Protein AF-A0A936AUJ9-F1 (afdb_monomer_lite)

Sequence (332 aa):
MGKKSAAKKQQNRKSGSAGQPEDTGRRKFIFIGAGTVAAAGLGLAGAYNAGWIGSGSGGEIAAVKQGNNLAPLSLQPDYQNALRAADEMLEHYARDLNNPSALIHAVRGSGKNFKLANGSSAVDYLCSEFAAEKEVNGKKYVYFKRSAEVHENSFLKTFIEAGVRMDQPVIAGGNKYTLTDAAESGKALFRCDPKDIFKFDENQYRYDTTYQPQKMNAAGQPTTDLRGELAHEHLPWGLIAFSILLPPAGSTWTNAYGETIGLPAVIDRSLAEYEGTCALGQQEMARGEIAPKVFRDEIKKYSCFGLHSVYSYLSCLNMVTGTTTSKNVSNR

Radius of gyration: 23.4 Å; chains: 1; bounding box: 73×63×70 Å

pLDDT: mean 77.72, std 21.69, range [29.8, 98.69]

Secondary structure (DSSP, 8-state):
-----------------PPPP---S-------SHHHHIIIIIHHHHHHHTTSS--------------SPPPP----SSHHHHHHHHHHIIIIIIHHS--HHHHHHHHHHH-TT-B-TTS-BHHHHHHHHSEEEEEETTEEEEEE-TTT-SSTTHHHHHHHHTT--TT-EEEETTEEEEHHHHHHHHHHH----TT-TT--BHHHH-S-SS-----B-TTS-B----B--IIIIIHHHHHHHHHHHS-GGG-EEE-TTS-EEEHHHHHHHHHHHHHHHHHTTHHHHHTTPPPPHHHHHHHTTSGGGGHHHHHHHHHHHHHHHT----------

Structure (mmCIF, N/CA/C/O backbone):
data_AF-A0A936AUJ9-F1
#
_entry.id   AF-A0A936AUJ9-F1
#
loop_
_atom_site.group_PDB
_atom_site.id
_atom_site.type_symbol
_atom_site.label_atom_id
_atom_site.label_alt_id
_atom_site.label_comp_id
_atom_site.label_asym_id
_atom_site.label_entity_id
_atom_site.label_seq_id
_atom_site.pdbx_PDB_ins_code
_atom_site.Cartn_x
_atom_site.Cartn_y
_atom_site.Cartn_z
_atom_site.occupancy
_atom_site.B_iso_or_equiv
_atom_site.auth_seq_id
_atom_site.auth_comp_id
_atom_site.auth_asym_id
_atom_site.auth_atom_id
_atom_site.pdbx_PDB_model_num
ATOM 1 N N . MET A 1 1 ? -48.230 -32.204 -49.460 1.00 44.12 1 MET A N 1
ATOM 2 C CA . MET A 1 1 ? -46.786 -32.338 -49.766 1.00 44.12 1 MET A CA 1
ATOM 3 C C . MET A 1 1 ? -46.077 -31.068 -49.315 1.00 44.12 1 MET A C 1
ATOM 5 O O . MET A 1 1 ? -46.563 -29.999 -49.646 1.00 44.12 1 MET A O 1
ATOM 9 N N . GLY A 1 2 ? -44.990 -31.180 -48.539 1.00 40.28 2 GLY A N 1
ATOM 10 C CA . GLY A 1 2 ? -44.142 -30.041 -48.146 1.00 40.28 2 GLY A CA 1
ATOM 11 C C . GLY A 1 2 ? -43.943 -29.860 -46.635 1.00 40.28 2 GLY A C 1
ATOM 12 O O . GLY A 1 2 ? -44.440 -28.898 -46.061 1.00 40.28 2 GLY A O 1
ATOM 13 N N . LYS A 1 3 ? -43.198 -30.765 -45.981 1.00 38.59 3 LYS A N 1
ATOM 14 C CA . LYS A 1 3 ? -42.664 -30.547 -44.622 1.00 38.59 3 LYS A CA 1
ATOM 15 C C . LYS A 1 3 ? -41.416 -29.658 -44.718 1.00 38.59 3 LYS A C 1
ATOM 17 O O . LYS A 1 3 ? -40.439 -30.067 -45.339 1.00 38.59 3 LYS A O 1
ATOM 22 N N . LYS A 1 4 ? -41.420 -28.479 -44.088 1.00 44.19 4 LYS A N 1
ATOM 23 C CA . LYS A 1 4 ? -40.202 -27.693 -43.818 1.00 44.19 4 LYS A CA 1
ATOM 24 C C . LYS A 1 4 ? -39.688 -28.051 -42.423 1.00 44.19 4 LYS A C 1
ATOM 26 O O . LYS A 1 4 ? -40.360 -27.792 -41.432 1.00 44.19 4 LYS A O 1
ATOM 31 N N . SER A 1 5 ? -38.511 -28.670 -42.375 1.00 43.38 5 SER A N 1
ATOM 32 C CA . SER A 1 5 ? -37.755 -28.947 -41.152 1.00 43.38 5 SER A CA 1
ATOM 33 C C . SER A 1 5 ? -36.688 -27.866 -40.981 1.00 43.38 5 SER A C 1
ATOM 35 O O . SER A 1 5 ? -35.897 -27.637 -41.896 1.00 43.38 5 SER A O 1
ATOM 37 N N . ALA A 1 6 ? -36.689 -27.181 -39.838 1.00 44.91 6 ALA A N 1
ATOM 38 C CA . ALA A 1 6 ? -35.681 -26.194 -39.469 1.00 44.91 6 ALA A CA 1
ATOM 39 C C . ALA A 1 6 ? -34.608 -26.865 -38.598 1.00 44.91 6 ALA A C 1
ATOM 41 O O . ALA A 1 6 ? -34.883 -27.315 -37.486 1.00 44.91 6 ALA A O 1
ATOM 42 N N . ALA A 1 7 ? -33.381 -26.935 -39.114 1.00 39.72 7 ALA A N 1
ATOM 43 C CA . ALA A 1 7 ? -32.221 -27.451 -38.401 1.00 39.72 7 ALA A CA 1
ATOM 44 C C . ALA A 1 7 ? -31.693 -26.404 -37.406 1.00 39.72 7 ALA A C 1
ATOM 46 O O . ALA A 1 7 ? -31.241 -25.327 -37.795 1.00 39.72 7 ALA A O 1
ATOM 47 N N . LYS A 1 8 ? -31.726 -26.734 -36.111 1.00 42.41 8 LYS A N 1
ATOM 48 C CA . LYS A 1 8 ? -31.138 -25.939 -35.026 1.00 42.41 8 LYS A CA 1
ATOM 49 C C . LYS A 1 8 ? -29.716 -26.454 -34.774 1.00 42.41 8 LYS A C 1
ATOM 51 O O . LYS A 1 8 ? -29.530 -27.565 -34.288 1.00 42.41 8 LYS A O 1
ATOM 56 N N . LYS A 1 9 ? -28.707 -25.669 -35.155 1.00 37.06 9 LYS A N 1
ATOM 57 C CA . LYS A 1 9 ? -27.282 -26.001 -34.996 1.00 37.06 9 LYS A CA 1
ATOM 58 C C . LYS A 1 9 ? -26.851 -25.663 -33.564 1.00 37.06 9 LYS A C 1
ATOM 60 O O . LYS A 1 9 ? -26.678 -24.499 -33.223 1.00 37.06 9 LYS A O 1
ATOM 65 N N . GLN A 1 10 ? -26.731 -26.681 -32.718 1.00 38.25 10 GLN A N 1
ATOM 66 C CA . GLN A 1 10 ? -26.293 -26.561 -31.328 1.00 38.25 10 GLN A CA 1
ATOM 67 C C . GLN A 1 10 ? -24.753 -26.541 -31.301 1.00 38.25 10 GLN A C 1
ATOM 69 O O . GLN A 1 10 ? -24.102 -27.547 -31.579 1.00 38.25 10 GLN A O 1
ATOM 74 N N . GLN A 1 11 ? -24.158 -25.372 -31.046 1.00 40.09 11 GLN A N 1
ATOM 75 C CA . GLN A 1 11 ? -22.711 -25.226 -30.874 1.00 40.09 11 GLN A CA 1
ATOM 76 C C . GLN A 1 11 ? -22.299 -25.729 -29.489 1.00 40.09 11 GLN A C 1
ATOM 78 O O . GLN A 1 11 ? -22.595 -25.124 -28.462 1.00 40.09 11 GLN A O 1
ATOM 83 N N . ASN A 1 12 ? -21.600 -26.858 -29.495 1.00 34.00 12 ASN A N 1
ATOM 84 C CA . ASN A 1 12 ? -21.040 -27.522 -28.332 1.00 34.00 12 ASN A CA 1
ATOM 85 C C . ASN A 1 12 ? -19.702 -26.842 -27.972 1.00 34.00 12 ASN A C 1
ATOM 87 O O . ASN A 1 12 ? -18.666 -27.161 -28.556 1.00 34.00 12 ASN A O 1
ATOM 91 N N . ARG A 1 13 ? -19.705 -25.858 -27.062 1.00 35.69 13 ARG A N 1
ATOM 92 C CA . ARG A 1 13 ? -18.467 -25.310 -26.479 1.00 35.69 13 ARG A CA 1
ATOM 93 C C . ARG A 1 13 ? -18.037 -26.206 -25.316 1.00 35.69 13 ARG A C 1
ATOM 95 O O . ARG A 1 13 ? -18.534 -26.070 -24.205 1.00 35.69 13 ARG A O 1
ATOM 102 N N . LYS A 1 14 ? -17.106 -27.124 -25.588 1.00 33.03 14 LYS A N 1
ATOM 103 C CA . LYS A 1 14 ? -16.343 -27.839 -24.556 1.00 33.03 14 LYS A CA 1
ATOM 104 C C . LYS A 1 14 ? -15.430 -26.841 -23.837 1.00 33.03 14 LYS A C 1
ATOM 106 O O . LYS A 1 14 ? -14.430 -26.410 -24.401 1.00 33.03 14 LYS A O 1
ATOM 111 N N . SER A 1 15 ? -15.767 -26.485 -22.601 1.00 36.00 15 SER A N 1
ATOM 112 C CA . SER A 1 15 ? -14.840 -25.869 -21.651 1.00 36.00 15 SER A CA 1
ATOM 113 C C . SER A 1 15 ? -13.928 -26.962 -21.091 1.00 36.00 15 SER A C 1
ATOM 115 O O . SER A 1 15 ? -14.322 -27.717 -20.202 1.00 36.00 15 SER A O 1
ATOM 117 N N . GLY A 1 16 ? -12.727 -27.092 -21.650 1.00 31.23 16 GLY A N 1
ATOM 118 C CA . GLY A 1 16 ? -11.674 -27.909 -21.059 1.00 31.23 16 GLY A CA 1
ATOM 119 C C . GLY A 1 16 ? -11.131 -27.215 -19.814 1.00 31.23 16 GLY A C 1
ATOM 120 O O . GLY A 1 16 ? -10.335 -26.291 -19.928 1.00 31.23 16 GLY A O 1
ATOM 121 N N . SER A 1 17 ? -11.574 -27.648 -18.635 1.00 37.22 17 SER A N 1
ATOM 122 C CA . SER A 1 17 ? -10.835 -27.426 -17.394 1.00 37.22 17 SER A CA 1
ATOM 123 C C . SER A 1 17 ? -9.619 -28.350 -17.439 1.00 37.22 17 SER A C 1
ATOM 125 O O . SER A 1 17 ? -9.739 -29.560 -17.259 1.00 37.22 17 SER A O 1
ATOM 127 N N . ALA A 1 18 ? -8.462 -27.793 -17.791 1.00 35.88 18 ALA A N 1
ATOM 128 C CA . ALA A 1 18 ? -7.192 -28.464 -17.573 1.00 35.88 18 ALA A CA 1
ATOM 129 C C . ALA A 1 18 ? -6.913 -28.429 -16.066 1.00 35.88 18 ALA A C 1
ATOM 131 O O . ALA A 1 18 ? -6.879 -27.353 -15.468 1.00 35.88 18 ALA A O 1
ATOM 132 N N . GLY A 1 19 ? -6.774 -29.607 -15.455 1.00 35.66 19 GLY A N 1
ATOM 133 C CA . GLY A 1 19 ? -6.356 -29.732 -14.064 1.00 35.66 19 GLY A CA 1
ATOM 134 C C . GLY A 1 19 ? -4.996 -29.069 -13.867 1.00 35.66 19 GLY A C 1
ATOM 135 O O . GLY A 1 19 ? -4.069 -29.312 -14.640 1.00 35.66 19 GLY A O 1
ATOM 136 N N . GLN A 1 20 ? -4.898 -28.206 -12.857 1.00 38.19 20 GLN A N 1
ATOM 137 C CA . GLN A 1 20 ? -3.621 -27.647 -12.430 1.00 38.19 20 GLN A CA 1
ATOM 138 C C . GLN A 1 20 ? -2.740 -28.776 -11.875 1.00 38.19 20 GLN A C 1
ATOM 140 O O . GLN A 1 20 ? -3.224 -29.556 -11.052 1.00 38.19 20 GLN A O 1
ATOM 145 N N . PRO A 1 21 ? -1.471 -28.883 -12.295 1.00 38.16 21 PRO A N 1
ATOM 146 C CA . PRO A 1 21 ? -0.524 -29.766 -11.633 1.00 38.16 21 PRO A CA 1
ATOM 147 C C . PRO A 1 21 ? -0.206 -29.229 -10.230 1.00 38.16 21 PRO A C 1
ATOM 149 O O . PRO A 1 21 ? -0.063 -28.020 -10.043 1.00 38.16 21 PRO A O 1
ATOM 152 N N . GLU A 1 22 ? -0.095 -30.129 -9.251 1.00 41.41 22 GLU A N 1
ATOM 153 C CA . GLU A 1 22 ? 0.465 -29.817 -7.933 1.00 41.41 22 GLU A CA 1
ATOM 154 C C . GLU A 1 22 ? 1.947 -29.456 -8.101 1.00 41.41 22 GLU A C 1
ATOM 156 O O . GLU A 1 22 ? 2.804 -30.324 -8.280 1.00 41.41 22 GLU A O 1
ATOM 161 N N . ASP A 1 23 ? 2.245 -28.159 -8.085 1.00 41.56 23 ASP A N 1
ATOM 162 C CA . ASP A 1 23 ? 3.610 -27.652 -8.133 1.00 41.56 23 ASP A CA 1
ATOM 163 C C . ASP A 1 23 ? 4.195 -27.624 -6.714 1.00 41.56 23 ASP A C 1
ATOM 165 O O . ASP A 1 23 ? 3.890 -26.753 -5.902 1.00 41.56 23 ASP A O 1
ATOM 169 N N . THR A 1 24 ? 5.009 -28.631 -6.392 1.00 38.88 24 THR A N 1
ATOM 170 C CA . THR A 1 24 ? 5.829 -28.685 -5.165 1.00 38.88 24 THR A CA 1
ATOM 171 C C . THR A 1 24 ? 7.317 -28.460 -5.464 1.00 38.88 24 THR A C 1
ATOM 173 O O . THR A 1 24 ? 8.184 -28.711 -4.621 1.00 38.88 24 THR A O 1
ATOM 176 N N . GLY A 1 25 ? 7.648 -27.965 -6.663 1.00 36.66 25 GLY A N 1
ATOM 177 C CA . GLY A 1 25 ? 9.009 -27.608 -7.043 1.00 36.66 25 GLY A CA 1
ATOM 178 C C . GLY A 1 25 ? 9.420 -26.252 -6.468 1.00 36.66 25 GLY A C 1
ATOM 179 O O . GLY A 1 25 ? 8.657 -25.293 -6.479 1.00 36.66 25 GLY A O 1
ATOM 180 N N . ARG A 1 26 ? 10.664 -26.133 -5.984 1.00 48.41 26 ARG A N 1
ATOM 181 C CA . ARG A 1 26 ? 11.270 -24.834 -5.641 1.00 48.41 26 ARG A CA 1
ATOM 182 C C . ARG A 1 26 ? 11.203 -23.907 -6.867 1.00 48.41 26 ARG A C 1
ATOM 184 O O . ARG A 1 26 ? 12.004 -24.073 -7.789 1.00 48.41 26 ARG A O 1
ATOM 191 N N . ARG A 1 27 ? 10.271 -22.946 -6.871 1.00 51.12 27 ARG A N 1
ATOM 192 C CA . ARG A 1 27 ? 10.144 -21.913 -7.912 1.00 51.12 27 ARG A CA 1
ATOM 193 C C . ARG A 1 27 ? 11.493 -21.211 -8.101 1.00 51.12 27 ARG A C 1
ATOM 195 O O . ARG A 1 27 ? 12.118 -20.767 -7.134 1.00 51.12 27 ARG A O 1
ATOM 202 N N . LYS A 1 28 ? 11.972 -21.134 -9.345 1.00 50.56 28 LYS A N 1
ATOM 203 C CA . LYS A 1 28 ? 13.137 -20.311 -9.693 1.00 50.56 28 LYS A CA 1
ATOM 204 C C . LYS A 1 28 ? 12.650 -18.870 -9.755 1.00 50.56 28 LYS A C 1
ATOM 206 O O . LYS A 1 28 ? 12.021 -18.492 -10.730 1.00 50.56 28 LYS A O 1
ATOM 211 N N . PHE A 1 29 ? 12.915 -18.106 -8.702 1.00 53.75 29 PHE A N 1
ATOM 212 C CA . PHE A 1 29 ? 12.431 -16.736 -8.572 1.00 53.75 29 PHE A CA 1
ATOM 213 C C . PHE A 1 29 ? 13.099 -15.823 -9.617 1.00 53.75 29 PHE A C 1
ATOM 215 O O . PHE A 1 29 ? 14.325 -15.688 -9.624 1.00 53.75 29 PHE A O 1
ATOM 222 N N . ILE A 1 30 ? 12.310 -15.198 -10.498 1.00 56.00 30 ILE A N 1
ATOM 223 C CA . ILE A 1 30 ? 12.799 -14.297 -11.555 1.00 56.00 30 ILE A CA 1
ATOM 224 C C . ILE A 1 30 ? 12.287 -12.881 -11.282 1.00 56.00 30 ILE A C 1
ATOM 226 O O . ILE A 1 30 ? 11.103 -12.592 -11.418 1.00 56.00 30 ILE A O 1
ATOM 230 N N . PHE A 1 31 ? 13.191 -11.975 -10.908 1.00 59.72 31 PHE A N 1
ATOM 231 C CA . PHE A 1 31 ? 12.864 -10.576 -10.638 1.00 59.72 31 PHE A CA 1
ATOM 232 C C . PHE A 1 31 ? 13.085 -9.696 -11.876 1.00 59.72 31 PHE A C 1
ATOM 234 O O . PHE A 1 31 ? 14.188 -9.189 -12.081 1.00 59.72 31 PHE A O 1
ATOM 241 N N . ILE A 1 32 ? 12.039 -9.432 -12.661 1.00 56.56 32 ILE A N 1
ATOM 242 C CA . ILE A 1 32 ? 12.097 -8.457 -13.764 1.00 56.56 32 ILE A CA 1
ATOM 243 C C . ILE A 1 32 ? 11.124 -7.309 -13.479 1.00 56.56 32 ILE A C 1
ATOM 245 O O . ILE A 1 32 ? 9.940 -7.378 -13.788 1.00 56.56 32 ILE A O 1
ATOM 249 N N . GLY A 1 33 ? 11.648 -6.236 -12.894 1.00 50.56 33 GLY A N 1
ATOM 250 C CA . GLY A 1 33 ? 10.954 -4.972 -12.673 1.00 50.56 33 GLY A CA 1
ATOM 251 C C . GLY A 1 33 ? 11.928 -3.802 -12.801 1.00 50.56 33 GLY A C 1
ATOM 252 O O . GLY A 1 33 ? 13.146 -3.984 -12.729 1.00 50.56 33 GLY A O 1
ATOM 253 N N . ALA A 1 34 ? 11.406 -2.585 -12.972 1.00 47.62 34 ALA A N 1
ATOM 254 C CA . ALA A 1 34 ? 12.225 -1.378 -13.144 1.00 47.62 34 ALA A CA 1
ATOM 255 C C . ALA A 1 34 ? 13.293 -1.188 -12.060 1.00 47.62 34 ALA A C 1
ATOM 257 O O . ALA A 1 34 ? 14.442 -0.869 -12.367 1.00 47.62 34 ALA A O 1
ATOM 258 N N . GLY A 1 35 ? 12.946 -1.480 -10.805 1.00 41.75 35 GLY A N 1
ATOM 259 C CA . GLY A 1 35 ? 13.881 -1.405 -9.683 1.00 41.75 35 GLY A CA 1
ATOM 260 C C . GLY A 1 35 ? 14.878 -2.565 -9.597 1.00 41.75 35 GLY A C 1
ATOM 261 O O . GLY A 1 35 ? 15.992 -2.351 -9.134 1.00 41.75 35 GLY A O 1
ATOM 262 N N . THR A 1 36 ? 14.542 -3.776 -10.056 1.00 41.69 36 THR A N 1
ATOM 263 C CA . THR A 1 36 ? 15.467 -4.926 -9.995 1.00 41.69 36 THR A CA 1
ATOM 264 C C . THR A 1 36 ? 16.472 -4.929 -11.136 1.00 41.69 36 THR A C 1
ATOM 266 O O . THR A 1 36 ? 17.615 -5.315 -10.914 1.00 41.69 36 THR A O 1
ATOM 269 N N . VAL A 1 37 ? 16.117 -4.386 -12.305 1.00 43.72 37 VAL A N 1
ATOM 270 C CA . VAL A 1 37 ? 17.096 -4.054 -13.356 1.00 43.72 37 VAL A CA 1
ATOM 271 C C . VAL A 1 37 ? 18.096 -3.009 -12.832 1.00 43.72 37 VAL A C 1
ATOM 273 O O . VAL A 1 37 ? 19.302 -3.173 -13.000 1.00 43.72 37 VAL A O 1
ATOM 276 N N . ALA A 1 38 ? 17.634 -1.989 -12.099 1.00 36.41 38 ALA A N 1
ATOM 277 C CA . ALA A 1 38 ? 18.528 -1.012 -11.472 1.00 36.41 38 ALA A CA 1
ATOM 278 C C . ALA A 1 38 ? 19.407 -1.624 -10.356 1.00 36.41 38 ALA A C 1
ATOM 280 O O . ALA A 1 38 ? 20.608 -1.358 -10.316 1.00 36.41 38 ALA A O 1
ATOM 281 N N . ALA A 1 39 ? 18.842 -2.471 -9.486 1.00 35.16 39 ALA A N 1
ATOM 282 C CA . ALA A 1 39 ? 19.546 -3.087 -8.353 1.00 35.16 39 ALA A CA 1
ATOM 283 C C . ALA A 1 39 ? 20.514 -4.222 -8.746 1.00 35.16 39 ALA A C 1
ATOM 285 O O . ALA A 1 39 ? 21.497 -4.444 -8.045 1.00 35.16 39 ALA A O 1
ATOM 286 N N . ALA A 1 40 ? 20.290 -4.909 -9.873 1.00 38.16 40 ALA A N 1
ATOM 287 C CA . ALA A 1 40 ? 21.190 -5.938 -10.410 1.00 38.16 40 ALA A CA 1
ATOM 288 C C . ALA A 1 40 ? 22.422 -5.368 -11.150 1.00 38.16 40 ALA A C 1
ATOM 290 O O . ALA A 1 40 ? 23.138 -6.110 -11.818 1.00 38.16 40 ALA A O 1
ATOM 291 N N . GLY A 1 41 ? 22.677 -4.057 -11.058 1.00 29.80 41 GLY A N 1
ATOM 292 C CA . GLY A 1 41 ? 23.840 -3.411 -11.675 1.00 29.80 41 GLY A CA 1
ATOM 293 C C . GLY A 1 41 ? 23.653 -2.992 -13.137 1.00 29.80 41 GLY A C 1
ATOM 294 O O . GLY A 1 41 ? 24.594 -2.474 -13.730 1.00 29.80 41 GLY A O 1
ATOM 295 N N . LEU A 1 42 ? 22.452 -3.136 -13.715 1.00 36.12 42 LEU A N 1
ATOM 296 C CA . LEU A 1 42 ? 22.138 -2.580 -15.043 1.00 36.12 42 LEU A CA 1
ATOM 297 C C . LEU A 1 42 ? 21.733 -1.092 -14.979 1.00 36.12 42 LEU A C 1
ATOM 299 O O . LEU A 1 42 ? 21.586 -0.451 -16.018 1.00 36.12 42 LEU A O 1
ATOM 303 N N . GLY A 1 43 ? 21.626 -0.521 -13.772 1.00 34.41 43 GLY A N 1
ATOM 304 C CA . GLY A 1 43 ? 21.554 0.920 -13.514 1.00 34.41 43 GLY A CA 1
ATOM 305 C C . GLY A 1 43 ? 20.367 1.654 -14.155 1.00 34.41 43 GLY A C 1
ATOM 306 O O . GLY A 1 43 ? 19.503 1.073 -14.809 1.00 34.41 43 GLY A O 1
ATOM 307 N N . LEU A 1 44 ? 20.346 2.981 -13.992 1.00 40.47 44 LEU A N 1
ATOM 308 C CA . LEU A 1 44 ? 19.441 3.892 -14.712 1.00 40.47 44 LEU A CA 1
ATOM 309 C C . LEU A 1 44 ? 19.501 3.689 -16.238 1.00 40.47 44 LEU A C 1
ATOM 311 O O . LEU A 1 44 ? 18.500 3.903 -16.915 1.00 40.47 44 LEU A O 1
ATOM 315 N N . ALA A 1 45 ? 20.635 3.206 -16.761 1.00 39.66 45 ALA A N 1
ATOM 316 C CA . ALA A 1 45 ? 20.826 2.847 -18.164 1.00 39.66 45 ALA A CA 1
ATOM 317 C C . ALA A 1 45 ? 19.913 1.696 -18.624 1.00 39.66 45 ALA A C 1
ATOM 319 O O . ALA A 1 45 ? 19.399 1.751 -19.734 1.00 39.66 45 ALA A O 1
ATOM 320 N N . GLY A 1 46 ? 19.641 0.691 -17.787 1.00 43.00 46 GLY A N 1
ATOM 321 C CA . GLY A 1 46 ? 18.708 -0.393 -18.102 1.00 43.00 46 GLY A CA 1
ATOM 322 C C . GLY A 1 46 ? 17.253 0.077 -18.165 1.00 43.00 46 GLY A C 1
ATOM 323 O O . GLY A 1 46 ? 16.514 -0.331 -19.056 1.00 43.00 46 GLY A O 1
ATOM 324 N N . ALA A 1 47 ? 16.851 0.998 -17.282 1.00 46.41 47 ALA A N 1
ATOM 325 C CA . ALA A 1 47 ? 15.526 1.625 -17.333 1.00 46.41 47 ALA A CA 1
ATOM 326 C C . ALA A 1 47 ? 15.371 2.582 -18.535 1.00 46.41 47 ALA A C 1
ATOM 328 O O . ALA A 1 47 ? 14.306 2.629 -19.156 1.00 46.41 47 ALA A O 1
ATOM 329 N N . TYR A 1 48 ? 16.442 3.299 -18.896 1.00 47.56 48 TYR A N 1
ATOM 330 C CA . TYR A 1 48 ? 16.514 4.128 -20.104 1.00 47.56 48 TYR A CA 1
ATOM 331 C C . TYR A 1 48 ? 16.457 3.277 -21.384 1.00 47.56 48 TYR A C 1
ATOM 333 O O . TYR A 1 48 ? 15.613 3.515 -22.246 1.00 47.56 48 TYR A O 1
ATOM 341 N N . ASN A 1 49 ? 17.284 2.232 -21.485 1.00 47.09 49 ASN A N 1
ATOM 342 C CA . ASN A 1 49 ? 17.334 1.326 -22.639 1.00 47.09 49 ASN A CA 1
ATOM 343 C C . ASN A 1 49 ? 16.056 0.486 -22.782 1.00 47.09 49 ASN A C 1
ATOM 345 O O . ASN A 1 49 ? 15.654 0.167 -23.897 1.00 47.09 49 ASN A O 1
ATOM 349 N N . ALA A 1 50 ? 15.357 0.178 -21.685 1.00 51.97 50 ALA A N 1
ATOM 350 C CA . ALA A 1 50 ? 14.040 -0.463 -21.728 1.00 51.97 50 ALA A CA 1
ATOM 351 C C . ALA A 1 50 ? 12.916 0.472 -22.230 1.00 51.97 50 ALA A C 1
ATOM 353 O O . ALA A 1 50 ? 11.791 0.016 -22.468 1.00 51.97 50 ALA A O 1
ATOM 354 N N . GLY A 1 51 ? 13.201 1.771 -22.405 1.00 49.09 51 GLY A N 1
ATOM 355 C CA . GLY A 1 51 ? 12.229 2.789 -22.805 1.00 49.09 51 GLY A CA 1
ATOM 356 C C . GLY A 1 51 ? 11.217 3.126 -21.707 1.00 49.09 51 GLY A C 1
ATOM 357 O O . GLY A 1 51 ? 10.114 3.577 -22.010 1.00 49.09 51 GLY A O 1
ATOM 358 N N . TRP A 1 52 ? 11.552 2.860 -20.440 1.00 48.75 52 TRP A N 1
ATOM 359 C CA . TRP A 1 52 ? 10.689 3.153 -19.289 1.00 48.75 52 TRP A CA 1
ATOM 360 C C . TRP A 1 52 ? 10.789 4.605 -18.833 1.00 48.75 52 TRP A C 1
ATOM 362 O O . TRP A 1 52 ? 9.808 5.165 -18.351 1.00 48.75 52 TRP A O 1
ATOM 372 N N . ILE A 1 53 ? 11.951 5.223 -19.034 1.00 47.62 53 ILE A N 1
ATOM 373 C CA . ILE A 1 53 ? 12.175 6.654 -18.847 1.00 47.62 53 ILE A CA 1
ATOM 374 C C . ILE A 1 53 ? 12.533 7.192 -20.227 1.00 47.62 53 ILE A C 1
ATOM 376 O O . ILE A 1 53 ? 13.606 6.907 -20.752 1.00 47.62 53 ILE A O 1
ATOM 380 N N . GLY A 1 54 ? 11.588 7.875 -20.870 1.00 40.47 54 GLY A N 1
ATOM 381 C CA . GLY A 1 54 ? 11.801 8.384 -22.219 1.00 40.47 54 GLY A CA 1
ATOM 382 C C . GLY A 1 54 ? 12.888 9.456 -22.242 1.00 40.47 54 GLY A C 1
ATOM 383 O O . GLY A 1 54 ? 12.859 10.382 -21.432 1.00 40.47 54 GLY A O 1
ATOM 384 N N . SER A 1 55 ? 13.774 9.399 -23.239 1.00 38.66 55 SER A N 1
ATOM 385 C CA . SER A 1 55 ? 14.468 10.579 -23.761 1.00 38.66 55 SER A CA 1
ATOM 386 C C . SER A 1 55 ? 13.440 11.465 -24.471 1.00 38.66 55 SER A C 1
ATOM 388 O O . SER A 1 55 ? 13.394 11.541 -25.700 1.00 38.66 55 SER A O 1
ATOM 390 N N . GLY A 1 56 ? 12.524 12.057 -23.710 1.00 39.28 56 GLY A N 1
ATOM 391 C CA . GLY A 1 56 ? 11.635 13.077 -24.235 1.00 39.28 56 GLY A CA 1
ATOM 392 C C . GLY A 1 56 ? 12.495 14.258 -24.659 1.00 39.28 56 GLY A C 1
ATOM 393 O O . GLY A 1 56 ? 13.037 14.957 -23.809 1.00 39.28 56 GLY A O 1
ATOM 394 N N . SER A 1 57 ? 12.646 14.463 -25.967 1.00 39.84 57 SER A N 1
ATOM 395 C CA . SER A 1 57 ? 13.044 15.753 -26.524 1.00 39.84 57 SER A CA 1
ATOM 396 C C . SER A 1 57 ? 12.198 16.822 -25.839 1.00 39.84 57 SER A C 1
ATOM 398 O O . SER A 1 57 ? 10.972 16.731 -25.901 1.00 39.84 57 SER A O 1
ATOM 400 N N . GLY A 1 58 ? 12.855 17.744 -25.131 1.00 37.25 58 GLY A N 1
ATOM 401 C CA . GLY A 1 58 ? 12.231 18.733 -24.259 1.00 37.25 58 GLY A CA 1
ATOM 402 C C . GLY A 1 58 ? 11.143 19.526 -24.971 1.00 37.25 58 GLY A C 1
ATOM 403 O O . GLY A 1 58 ? 11.415 20.547 -25.592 1.00 37.25 58 GLY A O 1
ATOM 404 N N . GLY A 1 59 ? 9.905 19.046 -24.877 1.00 36.75 59 GLY A N 1
ATOM 405 C CA . GLY A 1 59 ? 8.736 19.868 -25.116 1.00 36.75 59 GLY A CA 1
ATOM 406 C C . GLY A 1 59 ? 8.658 20.850 -23.962 1.00 36.75 59 GLY A C 1
ATOM 407 O O . GLY A 1 59 ? 8.704 20.430 -22.805 1.00 36.75 59 GLY A O 1
ATOM 408 N N . GLU A 1 60 ? 8.595 22.142 -24.277 1.00 35.44 60 GLU A N 1
ATOM 409 C CA . GLU A 1 60 ? 8.368 23.195 -23.295 1.00 35.44 60 GLU A CA 1
ATOM 410 C C . GLU A 1 60 ? 7.134 22.838 -22.461 1.00 35.44 60 GLU A C 1
ATOM 412 O O . GLU A 1 60 ? 5.993 22.910 -22.920 1.00 35.44 60 GLU A O 1
ATOM 417 N N . ILE A 1 61 ? 7.371 22.406 -21.222 1.00 37.69 61 ILE A N 1
ATOM 418 C CA . ILE A 1 61 ? 6.315 22.292 -20.230 1.00 37.69 61 ILE A CA 1
ATOM 419 C C . ILE A 1 61 ? 5.898 23.731 -19.948 1.00 37.69 61 ILE A C 1
ATOM 421 O O . ILE A 1 61 ? 6.689 24.513 -19.418 1.00 37.69 61 ILE A O 1
ATOM 425 N N . ALA A 1 62 ? 4.679 24.085 -20.356 1.00 38.56 62 ALA A N 1
ATOM 426 C CA . ALA A 1 62 ? 4.102 25.395 -20.097 1.00 38.56 62 ALA A CA 1
ATOM 427 C C . ALA A 1 62 ? 4.304 25.757 -18.620 1.00 38.56 62 ALA A C 1
ATOM 429 O O . ALA A 1 62 ? 3.976 24.962 -17.735 1.00 38.56 62 ALA A O 1
ATOM 430 N N . ALA A 1 63 ? 4.878 26.937 -18.369 1.00 36.72 63 ALA A N 1
ATOM 431 C CA . ALA A 1 63 ? 5.209 27.404 -17.033 1.00 36.72 63 ALA A CA 1
ATOM 432 C C . ALA A 1 63 ? 3.960 27.373 -16.140 1.00 36.72 63 ALA A C 1
ATOM 434 O O . ALA A 1 63 ? 3.061 28.211 -16.248 1.00 36.72 63 ALA A O 1
ATOM 435 N N . VAL A 1 64 ? 3.900 26.381 -15.253 1.00 40.91 64 VAL A N 1
ATOM 436 C CA . VAL A 1 64 ? 2.934 26.350 -14.159 1.00 40.91 64 VAL A CA 1
ATOM 437 C C . VAL A 1 64 ? 3.220 27.577 -13.294 1.00 40.91 64 VAL A C 1
ATOM 439 O O . VAL A 1 64 ? 4.385 27.868 -13.022 1.00 40.91 64 VAL A O 1
ATOM 442 N N . LYS A 1 65 ? 2.158 28.314 -12.929 1.00 41.00 65 LYS A N 1
ATOM 443 C CA . LYS A 1 65 ? 2.168 29.506 -12.058 1.00 41.00 65 LYS A CA 1
ATOM 444 C C . LYS A 1 65 ? 3.352 29.489 -11.086 1.00 41.00 65 LYS A C 1
ATOM 446 O O . LYS A 1 65 ? 3.508 28.505 -10.370 1.00 41.00 65 LYS A O 1
ATOM 451 N N . GLN A 1 66 ? 4.120 30.582 -11.043 1.00 40.53 66 GLN A N 1
ATOM 452 C CA . GLN A 1 66 ? 5.178 30.831 -10.057 1.00 40.53 66 GLN A CA 1
ATOM 453 C C . GLN A 1 66 ? 4.647 30.596 -8.632 1.00 40.53 66 GLN A C 1
ATOM 455 O O . GLN A 1 66 ? 4.073 31.486 -8.012 1.00 40.53 66 GLN A O 1
ATOM 460 N N . GLY A 1 67 ? 4.784 29.367 -8.143 1.00 56.53 67 GLY A N 1
ATOM 461 C CA . GLY A 1 67 ? 4.723 29.029 -6.730 1.00 56.53 67 GLY A CA 1
ATOM 462 C C . GLY A 1 67 ? 6.125 29.078 -6.134 1.00 56.53 67 GLY A C 1
ATOM 463 O O . GLY A 1 67 ? 7.094 29.370 -6.837 1.00 56.53 67 GLY A O 1
ATOM 464 N N . ASN A 1 68 ? 6.235 28.724 -4.854 1.00 66.81 68 ASN A N 1
ATOM 465 C CA . ASN A 1 68 ? 7.492 28.574 -4.115 1.00 66.81 68 ASN A CA 1
ATOM 466 C C . ASN A 1 68 ? 8.389 27.444 -4.663 1.00 66.81 68 ASN A C 1
ATOM 468 O O . ASN A 1 68 ? 9.050 26.792 -3.879 1.00 66.81 68 ASN A O 1
ATOM 472 N N . ASN A 1 69 ? 8.398 27.117 -5.955 1.00 75.12 69 ASN A N 1
ATOM 473 C CA . ASN A 1 69 ? 9.193 26.005 -6.475 1.00 75.12 69 ASN A CA 1
ATOM 474 C C . ASN A 1 69 ? 10.680 26.210 -6.162 1.00 75.12 69 ASN A C 1
ATOM 476 O O . ASN A 1 69 ? 11.192 27.329 -6.259 1.00 75.12 69 ASN A O 1
ATOM 480 N N . LEU A 1 70 ? 11.373 25.122 -5.817 1.00 74.94 70 LEU A N 1
ATOM 481 C CA . LEU A 1 70 ? 12.822 25.157 -5.644 1.00 74.94 70 LEU A CA 1
ATOM 482 C C . LEU A 1 70 ? 13.475 25.648 -6.939 1.00 74.94 70 LEU A C 1
ATOM 484 O O . LEU A 1 70 ? 13.079 25.251 -8.039 1.00 74.94 70 LEU A O 1
ATOM 488 N N . ALA A 1 71 ? 14.484 26.511 -6.806 1.00 80.50 71 ALA A N 1
ATOM 489 C CA . ALA A 1 71 ? 15.281 26.924 -7.951 1.00 80.50 71 ALA A CA 1
ATOM 490 C C . ALA A 1 71 ? 15.925 25.681 -8.596 1.00 80.50 71 ALA A C 1
ATOM 492 O O . ALA A 1 71 ? 16.388 24.801 -7.866 1.00 80.50 71 ALA A O 1
ATOM 493 N N . PRO A 1 72 ? 15.982 25.584 -9.937 1.00 80.75 72 PRO A N 1
ATOM 494 C CA . PRO A 1 72 ? 16.658 24.474 -10.594 1.00 80.75 72 PRO A CA 1
ATOM 495 C C . PRO A 1 72 ? 18.112 24.362 -10.124 1.00 80.75 72 PRO A C 1
ATOM 497 O O . PRO A 1 72 ? 18.876 25.324 -10.207 1.00 80.75 72 PRO A O 1
ATOM 500 N N . LEU A 1 73 ? 18.499 23.178 -9.651 1.00 81.12 73 LEU A N 1
ATOM 501 C CA . LEU A 1 73 ? 19.865 22.868 -9.240 1.00 81.12 73 LEU A CA 1
ATOM 502 C C . LEU A 1 73 ? 20.463 21.838 -10.196 1.00 81.12 73 LEU A C 1
ATOM 504 O O . LEU A 1 73 ? 19.867 20.796 -10.459 1.00 81.12 73 LEU A O 1
ATOM 508 N N . SER A 1 74 ? 21.666 22.118 -10.697 1.00 88.69 74 SER A N 1
ATOM 509 C CA . SER A 1 74 ? 22.464 21.134 -11.429 1.00 88.69 74 SER A CA 1
ATOM 510 C C . SER A 1 74 ? 23.372 20.412 -10.439 1.00 88.69 74 SER A C 1
ATOM 512 O O . SER A 1 74 ? 24.354 20.985 -9.966 1.00 88.69 74 SER A O 1
ATOM 514 N N . LEU A 1 75 ? 23.043 19.163 -10.119 1.00 86.00 75 LEU A N 1
ATOM 515 C CA . LEU A 1 75 ? 23.824 18.321 -9.215 1.00 86.00 75 LEU A CA 1
ATOM 516 C C . LEU A 1 75 ? 24.634 17.285 -10.005 1.00 86.00 75 LEU A C 1
ATOM 518 O O . LEU A 1 75 ? 24.223 16.860 -11.086 1.00 86.00 75 LEU A O 1
ATOM 522 N N . GLN A 1 76 ? 25.781 16.861 -9.467 1.00 92.38 76 GLN A N 1
ATOM 523 C CA . GLN A 1 76 ? 26.493 15.706 -10.019 1.00 92.38 76 GLN A CA 1
ATOM 524 C C . GLN A 1 76 ? 25.664 14.435 -9.767 1.00 92.38 76 GLN A C 1
ATOM 526 O O . GLN A 1 76 ? 25.066 14.316 -8.695 1.00 92.38 76 GLN A O 1
ATOM 531 N N . PRO A 1 77 ? 25.593 13.485 -10.720 1.00 90.25 77 PRO A N 1
ATOM 532 C CA . PRO A 1 77 ? 24.783 12.275 -10.587 1.00 90.25 77 PRO A CA 1
ATOM 533 C C . PRO A 1 77 ? 25.481 11.235 -9.696 1.00 90.25 77 PRO A C 1
ATOM 535 O O . PRO A 1 77 ? 25.861 10.154 -10.143 1.00 90.25 77 PRO A O 1
ATOM 538 N N . ASP A 1 78 ? 25.664 11.577 -8.425 1.00 90.12 78 ASP A N 1
ATOM 539 C CA . ASP A 1 78 ? 26.223 10.709 -7.395 1.00 90.12 78 ASP A CA 1
ATOM 540 C C . ASP A 1 78 ? 25.201 10.412 -6.287 1.00 90.12 78 ASP A C 1
ATOM 542 O O . ASP A 1 78 ? 24.137 11.026 -6.187 1.00 90.12 78 ASP A O 1
ATOM 546 N N . TYR A 1 79 ? 25.528 9.431 -5.446 1.00 85.81 79 TYR A N 1
ATOM 547 C CA . TYR A 1 79 ? 24.650 8.961 -4.377 1.00 85.81 79 TYR A CA 1
ATOM 548 C C . TYR A 1 79 ? 24.274 10.058 -3.368 1.00 85.81 79 TYR A C 1
ATOM 550 O O . TYR A 1 79 ? 23.120 10.128 -2.948 1.00 85.81 79 TYR A O 1
ATOM 558 N N . GLN A 1 80 ? 25.218 10.919 -2.981 1.00 91.38 80 GLN A N 1
ATOM 559 C CA . GLN A 1 80 ? 24.961 11.955 -1.975 1.00 91.38 80 GLN A CA 1
ATOM 560 C C . GLN A 1 80 ? 24.039 13.034 -2.534 1.00 91.38 80 GLN A C 1
ATOM 562 O O . GLN A 1 80 ? 23.103 13.463 -1.865 1.00 91.38 80 GLN A O 1
ATOM 567 N N . ASN A 1 81 ? 24.259 13.424 -3.786 1.00 89.81 81 ASN A N 1
ATOM 568 C CA . ASN A 1 81 ? 23.405 14.374 -4.478 1.00 89.81 81 ASN A CA 1
ATOM 569 C C . ASN A 1 81 ? 22.015 13.801 -4.789 1.00 89.81 81 ASN A C 1
ATOM 571 O O . ASN A 1 81 ? 21.038 14.543 -4.734 1.00 89.81 81 ASN A O 1
ATOM 575 N N . ALA A 1 82 ? 21.893 12.494 -5.037 1.00 87.06 82 ALA A N 1
ATOM 576 C CA . ALA A 1 82 ? 20.592 11.836 -5.159 1.00 87.06 82 ALA A CA 1
ATOM 577 C C . ALA A 1 82 ? 19.806 11.860 -3.837 1.00 87.06 82 ALA A C 1
ATOM 579 O O . ALA A 1 82 ? 18.612 12.157 -3.846 1.00 87.06 82 ALA A O 1
ATOM 580 N N . LEU A 1 83 ? 20.470 11.597 -2.702 1.00 86.56 83 LEU A N 1
ATOM 581 C CA . LEU A 1 83 ? 19.853 11.736 -1.378 1.00 86.56 83 LEU A CA 1
ATOM 582 C C . LEU A 1 83 ? 19.437 13.178 -1.107 1.00 86.56 83 LEU A C 1
ATOM 584 O O . LEU A 1 83 ? 18.297 13.416 -0.734 1.00 86.56 83 LEU A O 1
ATOM 588 N N . ARG A 1 84 ? 20.330 14.137 -1.367 1.00 87.19 84 ARG A N 1
ATOM 589 C CA . ARG A 1 84 ? 20.038 15.561 -1.205 1.00 87.19 84 ARG A CA 1
ATOM 590 C C . ARG A 1 84 ? 18.828 15.990 -2.034 1.00 87.19 84 ARG A C 1
ATOM 592 O O . ARG A 1 84 ? 17.956 16.669 -1.510 1.00 87.19 84 ARG A O 1
ATOM 599 N N . ALA A 1 85 ? 18.760 15.590 -3.303 1.00 86.88 85 ALA A N 1
ATOM 600 C CA . ALA A 1 85 ? 17.623 15.907 -4.162 1.00 86.88 85 ALA A CA 1
ATOM 601 C C . ALA A 1 85 ? 16.320 15.293 -3.627 1.00 86.88 85 ALA A C 1
ATOM 603 O O . ALA A 1 85 ? 15.284 15.951 -3.634 1.00 86.88 85 ALA A O 1
ATOM 604 N N . ALA A 1 86 ? 16.367 14.050 -3.135 1.00 85.81 86 ALA A N 1
ATOM 605 C CA . ALA A 1 86 ? 15.213 13.408 -2.517 1.00 85.81 86 ALA A CA 1
ATOM 606 C C . ALA A 1 86 ? 14.773 14.133 -1.234 1.00 85.81 86 ALA A C 1
ATOM 608 O O . ALA A 1 86 ? 13.582 14.388 -1.069 1.00 85.81 86 ALA A O 1
ATOM 609 N N . ASP A 1 87 ? 15.715 14.508 -0.367 1.00 85.69 87 ASP A N 1
ATOM 610 C CA . ASP A 1 87 ? 15.443 15.260 0.859 1.00 85.69 87 ASP A CA 1
ATOM 611 C C . ASP A 1 87 ? 14.819 16.621 0.526 1.00 85.69 87 ASP A C 1
ATOM 613 O O . ASP A 1 87 ? 13.739 16.926 1.020 1.00 85.69 87 ASP A O 1
ATOM 617 N N . GLU A 1 88 ? 15.409 17.391 -0.394 1.00 85.75 88 GLU A N 1
ATOM 618 C CA . GLU A 1 88 ? 14.854 18.670 -0.855 1.00 85.75 88 GLU A CA 1
ATOM 619 C C . GLU A 1 88 ? 13.432 18.496 -1.420 1.00 85.75 88 GLU A C 1
ATOM 621 O O . GLU A 1 88 ? 12.534 19.276 -1.099 1.00 85.75 88 GLU A O 1
ATOM 626 N N . MET A 1 89 ? 13.181 17.442 -2.206 1.00 83.62 89 MET A N 1
ATOM 627 C CA . MET A 1 89 ? 11.844 17.160 -2.732 1.00 83.62 89 MET A CA 1
ATOM 628 C C . MET A 1 89 ? 10.826 16.852 -1.627 1.00 83.62 89 MET A C 1
ATOM 630 O O . MET A 1 89 ? 9.697 17.347 -1.678 1.00 83.62 89 MET A O 1
ATOM 634 N N . LEU A 1 90 ? 11.201 16.030 -0.645 1.00 83.31 90 LEU A N 1
ATOM 635 C CA . LEU A 1 90 ? 10.321 15.650 0.459 1.00 83.31 90 LEU A CA 1
ATOM 636 C C . LEU A 1 90 ? 10.078 16.825 1.411 1.00 83.31 90 LEU A C 1
ATOM 638 O O . LEU A 1 90 ? 8.937 17.085 1.789 1.00 83.31 90 LEU A O 1
ATOM 642 N N . GLU A 1 91 ? 11.124 17.551 1.791 1.00 81.06 91 GLU A N 1
ATOM 643 C CA . GLU A 1 91 ? 11.023 18.668 2.728 1.00 81.06 91 GLU A CA 1
ATOM 644 C C . GLU A 1 91 ? 10.278 19.860 2.148 1.00 81.06 91 GLU A C 1
ATOM 646 O O . GLU A 1 91 ? 9.546 20.526 2.877 1.00 81.06 91 GLU A O 1
ATOM 651 N N . HIS A 1 92 ? 10.450 20.126 0.858 1.00 81.44 92 HIS A N 1
ATOM 652 C CA . HIS A 1 92 ? 9.840 21.281 0.222 1.00 81.44 92 HIS A CA 1
ATOM 653 C C . HIS A 1 92 ? 8.439 20.965 -0.291 1.00 81.44 92 HIS A C 1
ATOM 655 O O . HIS A 1 92 ? 7.446 21.528 0.166 1.00 81.44 92 HIS A O 1
ATOM 661 N N . TYR A 1 93 ? 8.326 20.011 -1.218 1.00 80.88 93 TYR A N 1
ATOM 662 C CA . TYR A 1 93 ? 7.055 19.773 -1.892 1.00 80.88 93 TYR A CA 1
ATOM 663 C C . TYR A 1 93 ? 6.075 19.008 -1.007 1.00 80.88 93 TYR A C 1
ATOM 665 O O . TYR A 1 93 ? 4.903 19.371 -0.955 1.00 80.88 93 TYR A O 1
ATOM 673 N N . ALA A 1 94 ? 6.502 17.980 -0.269 1.00 81.88 94 ALA A N 1
ATOM 674 C CA . ALA A 1 94 ? 5.532 17.205 0.509 1.00 81.88 94 ALA A CA 1
ATOM 675 C C . ALA A 1 94 ? 4.930 18.013 1.673 1.00 81.88 94 ALA A C 1
ATOM 677 O O . ALA A 1 94 ? 3.757 17.816 1.989 1.00 81.88 94 ALA A O 1
ATOM 678 N N . ARG A 1 95 ? 5.685 18.948 2.272 1.00 83.12 95 ARG A N 1
ATOM 679 C CA . ARG A 1 95 ? 5.181 19.825 3.348 1.00 83.12 95 ARG A CA 1
ATOM 680 C C . ARG A 1 95 ? 4.122 20.816 2.862 1.00 83.12 95 ARG A C 1
ATOM 682 O O . ARG A 1 95 ? 3.183 21.083 3.611 1.00 83.12 95 ARG A O 1
ATOM 689 N N . ASP A 1 96 ? 4.262 21.307 1.633 1.00 73.50 96 ASP A N 1
ATOM 690 C CA . ASP A 1 96 ? 3.412 22.361 1.066 1.00 73.50 96 ASP A CA 1
ATOM 691 C C . ASP A 1 96 ? 2.205 21.820 0.289 1.00 73.50 96 ASP A C 1
ATOM 693 O O . ASP A 1 96 ? 1.151 22.454 0.253 1.00 73.50 96 ASP A O 1
ATOM 697 N N . LEU A 1 97 ? 2.327 20.641 -0.330 1.00 68.62 97 LEU A N 1
ATOM 698 C CA . LEU A 1 97 ? 1.312 20.114 -1.250 1.00 68.62 97 LEU A CA 1
ATOM 699 C C . LEU A 1 97 ? -0.007 19.726 -0.572 1.00 68.62 97 LEU A C 1
ATOM 701 O O . LEU A 1 97 ? -0.990 19.492 -1.276 1.00 68.62 97 LEU A O 1
ATOM 705 N N . ASN A 1 98 ? -0.025 19.611 0.763 1.00 77.19 98 ASN A N 1
ATOM 706 C CA . ASN A 1 98 ? -1.157 19.105 1.545 1.00 77.19 98 ASN A CA 1
ATOM 707 C C . ASN A 1 98 ? -1.805 17.857 0.907 1.00 77.19 98 ASN A C 1
ATOM 709 O O . ASN A 1 98 ? -3.024 17.688 0.882 1.00 77.19 98 ASN A O 1
ATOM 713 N N . ASN A 1 99 ? -0.965 17.012 0.307 1.00 89.12 99 ASN A N 1
ATOM 714 C CA . ASN A 1 99 ? -1.385 15.853 -0.456 1.00 89.12 99 ASN A CA 1
ATOM 715 C C . ASN A 1 99 ? -1.124 14.607 0.403 1.00 89.12 99 ASN A C 1
ATOM 717 O O . ASN A 1 99 ? 0.042 14.279 0.634 1.00 89.12 99 ASN A O 1
ATOM 721 N N . PRO A 1 100 ? -2.167 13.909 0.883 1.00 92.81 100 PRO A N 1
ATOM 722 C CA . PRO A 1 100 ? -2.003 12.755 1.766 1.00 92.81 100 PRO A CA 1
ATOM 723 C C . PRO A 1 100 ? -1.110 11.647 1.193 1.00 92.81 100 PRO A C 1
ATOM 725 O O . PRO A 1 100 ? -0.300 11.086 1.930 1.00 92.81 100 PRO A O 1
ATOM 728 N N . SER A 1 101 ? -1.199 11.375 -0.113 1.00 91.19 101 SER A N 1
ATOM 729 C CA . SER A 1 101 ? -0.337 10.400 -0.789 1.00 91.19 101 SER A CA 1
ATOM 730 C C . SER A 1 101 ? 1.134 10.827 -0.740 1.00 91.19 101 SER A C 1
ATOM 732 O O . SER A 1 101 ? 1.997 10.058 -0.316 1.00 91.19 101 SER A O 1
ATOM 734 N N . ALA A 1 102 ? 1.453 12.082 -1.068 1.00 90.81 102 ALA A N 1
ATOM 735 C CA . ALA A 1 102 ? 2.826 12.585 -0.954 1.00 90.81 102 ALA A CA 1
ATOM 736 C C . ALA A 1 102 ? 3.329 12.566 0.503 1.00 90.81 102 ALA A C 1
ATOM 738 O O . ALA A 1 102 ? 4.477 12.203 0.770 1.00 90.81 102 ALA A O 1
ATOM 739 N N . LEU A 1 103 ? 2.457 12.897 1.458 1.00 93.25 103 LEU A N 1
ATOM 740 C CA . LEU A 1 103 ? 2.789 12.939 2.880 1.00 93.25 103 LEU A CA 1
ATOM 741 C C . LEU A 1 103 ? 3.120 11.561 3.458 1.00 93.25 103 LEU A C 1
ATOM 743 O O . LEU A 1 103 ? 4.083 11.461 4.219 1.00 93.25 103 LEU A O 1
ATOM 747 N N . ILE A 1 104 ? 2.405 10.488 3.092 1.00 94.19 104 ILE A N 1
ATOM 748 C CA . ILE A 1 104 ? 2.791 9.143 3.553 1.00 94.19 104 ILE A CA 1
ATOM 749 C C . ILE A 1 104 ? 4.183 8.759 3.025 1.00 94.19 104 ILE A C 1
ATOM 751 O O . ILE A 1 104 ? 4.976 8.179 3.764 1.00 94.19 104 ILE A O 1
ATOM 755 N N . HIS A 1 105 ? 4.547 9.151 1.799 1.00 91.38 105 HIS A N 1
ATOM 756 C CA . HIS A 1 105 ? 5.887 8.904 1.255 1.00 91.38 105 HIS A CA 1
ATOM 757 C C . HIS A 1 105 ? 6.967 9.711 1.988 1.00 91.38 105 HIS A C 1
ATOM 759 O O . HIS A 1 105 ? 8.037 9.173 2.275 1.00 91.38 105 HIS A O 1
ATOM 765 N N . ALA A 1 106 ? 6.676 10.955 2.371 1.00 92.38 106 ALA A N 1
ATOM 766 C CA . ALA A 1 106 ? 7.575 11.750 3.204 1.00 92.38 106 ALA A CA 1
ATOM 767 C C . ALA A 1 106 ? 7.753 11.148 4.605 1.00 92.38 106 ALA A C 1
ATOM 769 O O . ALA A 1 106 ? 8.880 10.981 5.066 1.00 92.38 106 ALA A O 1
ATOM 770 N N . VAL A 1 107 ? 6.668 10.695 5.242 1.00 94.81 107 VAL A N 1
ATOM 771 C CA . VAL A 1 107 ? 6.734 9.932 6.501 1.00 94.81 107 VAL A CA 1
ATOM 772 C C . VAL A 1 107 ? 7.550 8.650 6.321 1.00 94.81 107 VAL A C 1
ATOM 774 O O . VAL A 1 107 ? 8.311 8.266 7.208 1.00 94.81 107 VAL A O 1
ATOM 777 N N . ARG A 1 108 ? 7.451 7.980 5.167 1.00 92.62 108 ARG A N 1
ATOM 778 C CA . ARG A 1 108 ? 8.245 6.779 4.886 1.00 92.62 108 ARG A CA 1
ATOM 779 C C . ARG A 1 108 ? 9.740 7.067 4.761 1.00 92.62 108 ARG A C 1
ATOM 781 O O . ARG A 1 108 ? 10.538 6.254 5.242 1.00 92.62 108 ARG A O 1
ATOM 788 N N . GLY A 1 109 ? 10.086 8.142 4.056 1.00 88.88 109 GLY A N 1
ATOM 789 C CA . GLY A 1 109 ? 11.459 8.539 3.747 1.00 88.88 109 GLY A CA 1
ATOM 790 C C . GLY A 1 109 ? 12.176 9.159 4.943 1.00 88.88 109 GLY A C 1
ATOM 791 O O . GLY A 1 109 ? 13.284 8.746 5.269 1.00 88.88 109 GLY A O 1
ATOM 792 N N . SER A 1 110 ? 11.510 10.081 5.636 1.00 90.75 110 SER A N 1
ATOM 793 C CA . SER A 1 110 ? 12.075 10.864 6.744 1.00 90.75 110 SER A CA 1
ATOM 794 C C . SER A 1 110 ? 11.702 10.329 8.133 1.00 90.75 110 SER A C 1
ATOM 796 O O . SER A 1 110 ? 12.206 10.808 9.144 1.00 90.75 110 SER A O 1
ATOM 798 N N . GLY A 1 111 ? 10.820 9.329 8.208 1.00 92.56 111 GLY A N 1
ATOM 799 C CA . GLY A 1 111 ? 10.379 8.705 9.454 1.00 92.56 111 GLY A CA 1
ATOM 800 C C . GLY A 1 111 ? 9.162 9.376 10.101 1.00 92.56 111 GLY A C 1
ATOM 801 O O . GLY A 1 111 ? 8.675 10.428 9.685 1.00 92.56 111 GLY A O 1
ATOM 802 N N . LYS A 1 112 ? 8.665 8.754 11.178 1.00 95.50 112 LYS A N 1
ATOM 803 C CA . LYS A 1 112 ? 7.436 9.160 11.892 1.00 95.50 112 LYS A CA 1
ATOM 804 C C . LYS A 1 112 ? 7.416 10.590 12.442 1.00 95.50 112 LYS A C 1
ATOM 806 O O . LYS A 1 112 ? 6.349 11.090 12.774 1.00 95.50 112 LYS A O 1
ATOM 811 N N . ASN A 1 113 ? 8.580 11.223 12.581 1.00 95.75 113 ASN A N 1
ATOM 812 C CA . ASN A 1 113 ? 8.702 12.572 13.131 1.00 95.75 113 ASN A CA 1
ATOM 813 C C . ASN A 1 113 ? 8.536 13.668 12.068 1.00 95.75 113 ASN A C 1
ATOM 815 O O . ASN A 1 113 ? 8.623 14.845 12.420 1.00 95.75 113 ASN A O 1
ATOM 819 N N . PHE A 1 114 ? 8.300 13.307 10.800 1.00 94.00 114 PHE A N 1
ATOM 820 C CA . PHE A 1 114 ? 8.102 14.266 9.717 1.00 94.00 114 PHE A CA 1
ATOM 821 C C . PHE A 1 114 ? 6.996 15.281 10.055 1.00 94.00 114 PHE A C 1
ATOM 823 O O . PHE A 1 114 ? 5.923 14.931 10.563 1.00 94.00 114 PHE A O 1
ATOM 830 N N . LYS A 1 115 ? 7.281 16.557 9.787 1.00 93.88 115 LYS A N 1
ATOM 831 C CA . LYS A 1 115 ? 6.415 17.691 10.117 1.00 93.88 115 LYS A CA 1
ATOM 832 C C . LYS A 1 115 ? 5.876 18.352 8.858 1.00 93.88 115 LYS A C 1
ATOM 834 O O . LYS A 1 115 ? 6.581 18.432 7.856 1.00 93.88 115 LYS A O 1
ATOM 839 N N . LEU A 1 116 ? 4.647 18.851 8.943 1.00 92.00 116 LEU A N 1
ATOM 840 C CA . LEU A 1 116 ? 4.057 19.739 7.940 1.00 92.00 116 LEU A CA 1
ATOM 841 C C . LEU A 1 116 ? 4.721 21.125 7.991 1.00 92.00 116 LEU A C 1
ATOM 843 O O . LEU A 1 116 ? 5.436 21.442 8.943 1.00 92.00 116 LEU A O 1
ATOM 847 N N . ALA A 1 117 ? 4.435 21.982 7.006 1.00 89.56 117 ALA A N 1
ATOM 848 C CA . ALA A 1 117 ? 4.983 23.342 6.936 1.00 89.56 117 ALA A CA 1
ATOM 849 C C . ALA A 1 117 ? 4.690 24.193 8.192 1.00 89.56 117 ALA A C 1
ATOM 851 O O . ALA A 1 117 ? 5.502 25.021 8.593 1.00 89.56 117 ALA A O 1
ATOM 852 N N . ASN A 1 118 ? 3.561 23.950 8.867 1.00 90.00 118 ASN A N 1
ATOM 853 C CA . ASN A 1 118 ? 3.187 24.629 10.114 1.00 90.00 118 ASN A CA 1
ATOM 854 C C . ASN A 1 118 ? 3.826 24.018 11.386 1.00 90.00 118 ASN A C 1
ATOM 856 O O . ASN A 1 118 ? 3.435 24.374 12.496 1.00 90.00 118 ASN A O 1
ATOM 860 N N . GLY A 1 119 ? 4.748 23.060 11.248 1.00 92.94 119 GLY A N 1
ATOM 861 C CA . GLY A 1 119 ? 5.424 22.379 12.358 1.00 92.94 119 GLY A CA 1
ATOM 862 C C . GLY A 1 119 ? 4.616 21.265 13.037 1.00 92.94 119 GLY A C 1
ATOM 863 O O . GLY A 1 119 ? 5.146 20.567 13.908 1.00 92.94 119 GLY A O 1
ATOM 864 N N . SER A 1 120 ? 3.355 21.052 12.650 1.00 95.19 120 SER A N 1
ATOM 865 C CA . SER A 1 120 ? 2.533 19.959 13.185 1.00 95.19 120 SER A CA 1
ATOM 866 C C . SER A 1 120 ? 2.969 18.589 12.647 1.00 95.19 120 SER A C 1
ATOM 868 O O . SER A 1 120 ? 3.666 18.478 11.639 1.00 95.19 120 SER A O 1
ATOM 870 N N . SER A 1 121 ? 2.608 17.525 13.366 1.00 96.56 121 SER A N 1
ATOM 871 C CA . SER A 1 121 ? 2.934 16.141 13.005 1.00 96.56 121 SER A CA 1
ATOM 872 C C . SER A 1 121 ? 2.172 15.702 11.755 1.00 96.56 121 SER A C 1
ATOM 874 O O . SER A 1 121 ? 0.941 15.729 11.744 1.00 96.56 121 SER A O 1
ATOM 876 N N . ALA A 1 122 ? 2.891 15.238 10.729 1.00 96.19 122 ALA A N 1
ATOM 877 C CA . ALA A 1 122 ? 2.248 14.689 9.539 1.00 96.19 122 ALA A CA 1
ATOM 878 C C . ALA A 1 122 ? 1.470 13.406 9.861 1.00 96.19 122 ALA A C 1
ATOM 880 O O . ALA A 1 122 ? 0.382 13.209 9.334 1.00 96.19 122 ALA A O 1
ATOM 881 N N . VAL A 1 123 ? 1.984 12.558 10.760 1.00 97.75 123 VAL A N 1
ATOM 882 C CA . VAL A 1 123 ? 1.295 11.328 11.185 1.00 97.75 123 VAL A CA 1
ATOM 883 C C . VAL A 1 123 ? -0.028 11.652 11.879 1.00 97.75 123 VAL A C 1
ATOM 885 O O . VAL A 1 123 ? -1.040 11.045 11.542 1.00 97.75 123 VAL A O 1
ATOM 888 N N . ASP A 1 124 ? -0.047 12.624 12.797 1.00 98.00 124 ASP A N 1
ATOM 889 C CA . ASP A 1 124 ? -1.280 12.982 13.515 1.00 98.00 124 ASP A CA 1
ATOM 890 C C . ASP A 1 124 ? -2.328 13.550 12.556 1.00 98.00 124 ASP A C 1
ATOM 892 O O . ASP A 1 124 ? -3.477 13.116 12.589 1.00 98.00 124 ASP A O 1
ATOM 896 N N . TYR A 1 125 ? -1.913 14.450 11.657 1.00 96.69 125 TYR A N 1
ATOM 897 C CA . TYR A 1 125 ? -2.772 15.003 10.608 1.00 96.69 125 TYR A CA 1
ATOM 898 C C . TYR A 1 125 ? -3.363 13.904 9.715 1.00 96.69 125 TYR A C 1
ATOM 900 O O . TYR A 1 125 ? -4.568 13.844 9.477 1.00 96.69 125 TYR A O 1
ATOM 908 N N . LEU A 1 126 ? -2.515 12.985 9.249 1.00 97.19 126 LEU A N 1
ATOM 909 C CA . LEU A 1 126 ? -2.940 11.901 8.375 1.00 97.19 126 LEU A CA 1
ATOM 910 C C . LEU A 1 126 ? -3.943 10.959 9.064 1.00 97.19 126 LEU A C 1
ATOM 912 O O . LEU A 1 126 ? -4.915 10.520 8.444 1.00 97.19 126 LEU A O 1
ATOM 916 N N . CYS A 1 127 ? -3.718 10.670 10.346 1.00 98.00 127 CYS A N 1
ATOM 917 C CA . CYS A 1 127 ? -4.574 9.821 11.167 1.00 98.00 127 CYS A CA 1
ATOM 918 C C . CYS A 1 127 ? -5.878 10.492 11.622 1.00 98.00 127 CYS A C 1
ATOM 920 O O . CYS A 1 127 ? -6.817 9.767 11.957 1.00 98.00 127 CYS A O 1
ATOM 922 N N . SER A 1 128 ? -5.957 11.828 11.658 1.00 96.81 128 SER A N 1
ATOM 923 C CA . SER A 1 128 ? -7.180 12.548 12.039 1.00 96.81 128 SER A CA 1
ATOM 924 C C . SER A 1 128 ? -8.105 12.835 10.859 1.00 96.81 128 SER A C 1
ATOM 926 O O . SER A 1 128 ? -9.321 12.740 11.004 1.00 96.81 128 SER A O 1
ATOM 928 N N . GLU A 1 129 ? -7.551 13.158 9.690 1.00 96.12 129 GLU A N 1
ATOM 929 C CA . GLU A 1 129 ? -8.350 13.667 8.566 1.00 96.12 129 GLU A CA 1
ATOM 930 C C . GLU A 1 129 ? -8.804 12.577 7.591 1.00 96.12 129 GLU A C 1
ATOM 932 O O . GLU A 1 129 ? -9.913 12.609 7.033 1.00 96.12 129 GLU A O 1
ATOM 937 N N . PHE A 1 130 ? -7.938 11.591 7.354 1.00 96.69 130 PHE A N 1
ATOM 938 C CA . PHE A 1 130 ? -8.108 10.659 6.240 1.00 96.69 130 PHE A CA 1
ATOM 939 C C . PHE A 1 130 ? -8.574 9.273 6.658 1.00 96.69 130 PHE A C 1
ATOM 941 O O . PHE A 1 130 ? -8.669 8.399 5.801 1.00 96.69 130 PHE A O 1
ATOM 948 N N . ALA A 1 131 ? -8.921 9.063 7.925 1.00 97.12 131 ALA A N 1
ATOM 949 C CA . ALA A 1 131 ? -9.561 7.831 8.359 1.00 97.12 131 ALA A CA 1
ATOM 950 C C . ALA A 1 131 ? -11.096 7.910 8.255 1.00 97.12 131 ALA A C 1
ATOM 952 O O . ALA A 1 131 ? -11.712 8.979 8.300 1.00 97.12 131 ALA A O 1
ATOM 953 N N . ALA A 1 132 ? -11.719 6.755 8.061 1.00 97.06 132 ALA A N 1
ATOM 954 C CA . ALA A 1 132 ? -13.158 6.561 7.958 1.00 97.06 132 ALA A CA 1
ATOM 955 C C . ALA A 1 132 ? -13.562 5.228 8.603 1.00 97.06 132 ALA A C 1
ATOM 957 O O . ALA A 1 132 ? -12.722 4.382 8.908 1.00 97.06 132 ALA A O 1
ATOM 958 N N . GLU A 1 133 ? -14.864 5.057 8.818 1.00 96.62 133 GLU A N 1
ATOM 959 C CA . GLU A 1 133 ? -15.451 3.830 9.354 1.00 96.62 133 GLU A CA 1
ATOM 960 C C . GLU A 1 133 ? -16.229 3.092 8.268 1.00 96.62 133 GLU A C 1
ATOM 962 O O . GLU A 1 133 ? -16.880 3.706 7.419 1.00 96.62 133 GLU A O 1
ATOM 967 N N . LYS A 1 134 ? -16.184 1.763 8.311 1.00 94.31 134 LYS A N 1
ATOM 968 C CA . LYS A 1 134 ? -17.053 0.871 7.544 1.00 94.31 134 LYS A CA 1
ATOM 969 C C . LYS A 1 134 ? -17.696 -0.121 8.495 1.00 94.31 134 LYS A C 1
ATOM 971 O O . LYS A 1 134 ? -17.014 -0.711 9.329 1.00 94.31 134 LYS A O 1
ATOM 976 N N . GLU A 1 135 ? -18.997 -0.326 8.350 1.00 95.12 135 GLU A N 1
ATOM 977 C CA . GLU A 1 135 ? -19.717 -1.353 9.092 1.00 95.12 135 GLU A CA 1
ATOM 978 C C . GLU A 1 135 ? -19.864 -2.621 8.245 1.00 95.12 135 GLU A C 1
ATOM 980 O O . GLU A 1 135 ? -20.242 -2.562 7.075 1.00 95.12 135 GLU A O 1
ATOM 985 N N . VAL A 1 136 ? -19.551 -3.772 8.837 1.00 94.75 136 VAL A N 1
ATOM 986 C CA . VAL A 1 136 ? -19.782 -5.099 8.257 1.00 94.75 136 VAL A CA 1
ATOM 987 C C . VAL A 1 136 ? -20.365 -5.976 9.355 1.00 94.75 136 VAL A C 1
ATOM 989 O O . VAL A 1 136 ? -19.775 -6.094 10.427 1.00 94.75 136 VAL A O 1
ATOM 992 N N . ASN A 1 137 ? -21.527 -6.584 9.101 1.00 94.94 137 ASN A N 1
ATOM 993 C CA . ASN A 1 137 ? -22.202 -7.483 10.046 1.00 94.94 137 ASN A CA 1
ATOM 994 C C . ASN A 1 137 ? -22.381 -6.874 11.456 1.00 94.94 137 ASN A C 1
ATOM 996 O O . ASN A 1 137 ? -22.153 -7.544 12.461 1.00 94.94 137 ASN A O 1
ATOM 1000 N N . GLY A 1 138 ? -22.748 -5.588 11.537 1.00 95.44 138 GLY A N 1
ATOM 1001 C CA . GLY A 1 138 ? -22.974 -4.878 12.803 1.00 95.44 138 GLY A CA 1
ATOM 1002 C C . GLY A 1 138 ? -21.704 -4.468 13.560 1.00 95.44 138 GLY A C 1
ATOM 1003 O O . GLY A 1 138 ? -21.799 -3.916 14.655 1.00 95.44 138 GLY A O 1
ATOM 1004 N N . LYS A 1 139 ? -20.509 -4.725 13.009 1.00 97.50 139 LYS A N 1
ATOM 1005 C CA . LYS A 1 139 ? -19.229 -4.298 13.586 1.00 97.50 139 LYS A CA 1
ATOM 1006 C C . LYS A 1 139 ? -18.593 -3.203 12.736 1.00 97.50 139 LYS A C 1
ATOM 1008 O O . LYS A 1 139 ? -18.530 -3.309 11.514 1.00 97.50 139 LYS A O 1
ATOM 1013 N N . LYS A 1 140 ? -18.088 -2.164 13.403 1.00 97.25 140 LYS A N 1
ATOM 1014 C CA . LYS A 1 140 ? -17.349 -1.062 12.780 1.00 97.25 140 LYS A CA 1
ATOM 1015 C C . LYS A 1 140 ? -15.864 -1.389 12.645 1.00 97.25 140 LYS A C 1
ATOM 1017 O O . LYS A 1 140 ? -15.254 -1.923 13.571 1.00 97.25 140 LYS A O 1
ATOM 1022 N N . TYR A 1 141 ? -15.298 -1.006 11.510 1.00 97.88 141 TYR A N 1
ATOM 1023 C CA . TYR A 1 141 ? -13.901 -1.180 11.137 1.00 97.88 141 TYR A CA 1
ATOM 1024 C C . TYR A 1 141 ? -13.345 0.149 10.630 1.00 97.88 141 TYR A C 1
ATOM 1026 O O . TYR A 1 141 ? -13.997 0.826 9.834 1.00 97.88 141 TYR A O 1
ATOM 1034 N N . VAL A 1 142 ? -12.150 0.523 11.083 1.00 98.06 142 VAL A N 1
ATOM 1035 C CA . VAL A 1 142 ? -11.492 1.780 10.702 1.00 98.06 142 VAL A CA 1
ATOM 1036 C C . VAL A 1 142 ? -10.530 1.551 9.536 1.00 98.06 142 VAL A C 1
ATOM 1038 O O . VAL A 1 142 ? -9.787 0.572 9.509 1.00 98.06 142 VAL A O 1
ATOM 1041 N N . TYR A 1 143 ? -10.542 2.446 8.553 1.00 96.94 143 TYR A N 1
ATOM 1042 C CA . TYR A 1 143 ? -9.673 2.387 7.376 1.00 96.94 143 TYR A CA 1
ATOM 1043 C C . TYR A 1 143 ? -9.285 3.792 6.903 1.00 96.94 143 TYR A C 1
ATOM 1045 O O . TYR A 1 143 ? -9.877 4.777 7.333 1.00 96.94 143 TYR A O 1
ATOM 1053 N N . PHE A 1 144 ? -8.304 3.892 6.003 1.00 96.19 144 PHE A N 1
ATOM 1054 C CA . PHE A 1 144 ? -7.912 5.159 5.374 1.00 96.19 144 PHE A CA 1
ATOM 1055 C C . PHE A 1 144 ? -8.615 5.342 4.025 1.00 96.19 144 PHE A C 1
ATOM 1057 O O . PHE A 1 144 ? -8.640 4.422 3.207 1.00 96.19 144 PHE A O 1
ATOM 1064 N N . LYS A 1 145 ? -9.203 6.522 3.813 1.00 93.69 145 LYS A N 1
ATOM 1065 C CA . LYS A 1 145 ? -10.039 6.877 2.658 1.00 93.69 145 LYS A CA 1
ATOM 1066 C C . LYS A 1 145 ? -9.273 6.744 1.348 1.00 93.69 145 LYS A C 1
ATOM 1068 O O . LYS A 1 145 ? -8.140 7.214 1.228 1.00 93.69 145 LYS A O 1
ATOM 1073 N N . ARG A 1 146 ? -9.944 6.227 0.319 1.00 88.62 146 ARG A N 1
ATOM 1074 C CA . ARG A 1 146 ? -9.328 6.054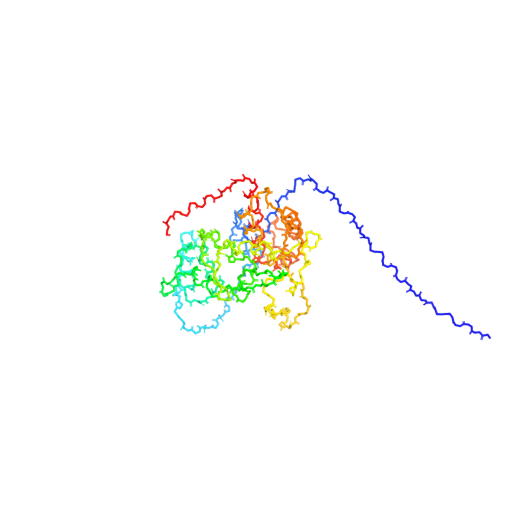 -1.005 1.00 88.62 146 ARG A CA 1
ATOM 1075 C C . ARG A 1 146 ? -9.092 7.380 -1.727 1.00 88.62 146 ARG A C 1
ATOM 1077 O O . ARG A 1 146 ? -8.186 7.498 -2.545 1.00 88.62 146 ARG A O 1
ATOM 1084 N N . SER A 1 147 ? -9.878 8.403 -1.395 1.00 88.06 147 SER A N 1
ATOM 1085 C CA . SER A 1 147 ? -9.659 9.767 -1.888 1.00 88.06 147 SER A CA 1
ATOM 1086 C C . SER A 1 147 ? -8.333 10.375 -1.413 1.00 88.06 147 SER A C 1
ATOM 1088 O O . SER A 1 147 ? -7.893 11.368 -1.983 1.00 88.06 147 SER A O 1
ATOM 1090 N N . ALA A 1 148 ? -7.726 9.818 -0.359 1.00 91.19 148 ALA A N 1
ATOM 1091 C CA . ALA A 1 148 ? -6.446 10.260 0.181 1.00 91.19 148 ALA A CA 1
ATOM 1092 C C . ALA A 1 148 ? -5.266 9.484 -0.425 1.00 91.19 148 ALA A C 1
ATOM 1094 O O . ALA A 1 148 ? -4.218 10.056 -0.714 1.00 91.19 148 ALA A O 1
ATOM 1095 N N . GLU A 1 149 ? -5.442 8.182 -0.633 1.00 90.12 149 GLU A N 1
ATOM 1096 C CA . GLU A 1 149 ? -4.476 7.310 -1.295 1.00 90.12 149 GLU A CA 1
ATOM 1097 C C . GLU A 1 149 ? -5.225 6.171 -1.977 1.00 90.12 149 GLU A C 1
ATOM 1099 O O . GLU A 1 149 ? -6.084 5.522 -1.380 1.00 90.12 149 GLU A O 1
ATOM 1104 N N . VAL A 1 150 ? -4.907 5.937 -3.247 1.00 85.50 150 VAL A N 1
ATOM 1105 C CA . VAL A 1 150 ? -5.695 5.049 -4.106 1.00 85.50 150 VAL A CA 1
ATOM 1106 C C . VAL A 1 150 ? -5.524 3.579 -3.728 1.00 85.50 150 VAL A C 1
ATOM 1108 O O . VAL A 1 150 ? -6.392 2.764 -4.050 1.00 85.50 150 VAL A O 1
ATOM 1111 N N . HIS A 1 151 ? -4.435 3.243 -3.032 1.00 90.25 151 HIS A N 1
ATOM 1112 C CA . HIS A 1 151 ? -4.098 1.881 -2.637 1.00 90.25 151 HIS A CA 1
ATOM 1113 C C . HIS A 1 151 ? -4.556 1.552 -1.211 1.00 90.25 151 HIS A C 1
ATOM 1115 O O . HIS A 1 151 ? -4.160 2.207 -0.246 1.00 90.25 151 HIS A O 1
ATOM 1121 N N . GLU A 1 152 ? -5.336 0.483 -1.049 1.00 90.25 152 GLU A N 1
ATOM 1122 C CA . GLU A 1 152 ? -5.735 -0.011 0.273 1.00 90.25 152 GLU A CA 1
ATOM 1123 C C . GLU A 1 152 ? -4.517 -0.452 1.097 1.00 90.25 152 GLU A C 1
ATOM 1125 O O . GLU A 1 152 ? -3.533 -0.951 0.560 1.00 90.25 152 GLU A O 1
ATOM 1130 N N . ASN A 1 153 ? -4.571 -0.270 2.419 1.00 94.81 153 ASN A N 1
ATOM 1131 C CA . ASN A 1 153 ? -3.485 -0.588 3.364 1.00 94.81 153 ASN A CA 1
ATOM 1132 C C . ASN A 1 153 ? -2.150 0.152 3.136 1.00 94.81 153 ASN A C 1
ATOM 1134 O O . ASN A 1 153 ? -1.197 -0.075 3.878 1.00 94.81 153 ASN A O 1
ATOM 1138 N N . SER A 1 154 ? -2.060 1.074 2.180 1.00 95.25 154 SER A N 1
ATOM 1139 C CA . SER A 1 154 ? -0.865 1.887 1.916 1.00 95.25 154 SER A CA 1
ATOM 1140 C C . SER A 1 154 ? -0.416 2.742 3.096 1.00 95.25 154 SER A C 1
ATOM 1142 O O . SER A 1 154 ? 0.762 2.711 3.453 1.00 95.25 154 SER A O 1
ATOM 1144 N N . PHE A 1 155 ? -1.349 3.447 3.735 1.00 96.62 155 PHE A N 1
ATOM 1145 C CA . PHE A 1 155 ? -1.127 4.189 4.972 1.00 96.62 155 PHE A CA 1
ATOM 1146 C C . PHE A 1 155 ? -0.617 3.256 6.069 1.00 96.62 155 PHE A C 1
ATOM 1148 O O . PHE A 1 155 ? 0.443 3.497 6.639 1.00 96.62 155 PHE A O 1
ATOM 1155 N N . LEU A 1 156 ? -1.335 2.152 6.305 1.00 96.81 156 LEU A N 1
ATOM 1156 C CA . LEU A 1 156 ? -1.003 1.166 7.334 1.00 96.81 156 LEU A CA 1
ATOM 1157 C C . LEU A 1 156 ? 0.420 0.627 7.148 1.00 96.81 156 LEU A C 1
ATOM 1159 O O . LEU A 1 156 ? 1.252 0.759 8.046 1.00 96.81 156 LEU A O 1
ATOM 1163 N N . LYS A 1 157 ? 0.722 0.098 5.956 1.00 95.38 157 LYS A N 1
ATOM 1164 C CA . LYS A 1 157 ? 2.063 -0.343 5.556 1.00 95.38 157 LYS A CA 1
ATOM 1165 C C . LYS A 1 157 ? 3.091 0.743 5.844 1.00 95.38 157 LYS A C 1
ATOM 1167 O O . LYS A 1 157 ? 4.141 0.478 6.423 1.00 95.38 157 LYS A O 1
ATOM 1172 N N . THR A 1 158 ? 2.812 1.965 5.406 1.00 96.00 158 THR A N 1
ATOM 1173 C CA . THR A 1 158 ? 3.779 3.061 5.451 1.00 96.00 158 THR A CA 1
ATOM 1174 C C . THR A 1 158 ? 4.090 3.488 6.877 1.00 96.00 158 THR A C 1
ATOM 1176 O O . THR A 1 158 ? 5.260 3.664 7.213 1.00 96.00 158 THR A O 1
ATOM 1179 N N . PHE A 1 159 ? 3.079 3.575 7.734 1.00 97.69 159 PHE A N 1
ATOM 1180 C CA . PHE A 1 159 ? 3.246 3.910 9.142 1.00 97.69 159 PHE A CA 1
ATOM 1181 C C . PHE A 1 159 ? 4.037 2.852 9.901 1.00 97.69 159 PHE A C 1
ATOM 1183 O O . PHE A 1 159 ? 4.997 3.199 10.593 1.00 97.69 159 PHE A O 1
ATOM 1190 N N . ILE A 1 160 ? 3.710 1.574 9.707 1.00 95.75 160 ILE A N 1
ATOM 1191 C CA . ILE A 1 160 ? 4.457 0.464 10.312 1.00 95.75 160 ILE A CA 1
ATOM 1192 C C . ILE A 1 160 ? 5.932 0.538 9.898 1.00 95.75 160 ILE A C 1
ATOM 1194 O O . ILE A 1 160 ? 6.837 0.512 10.730 1.00 95.75 160 ILE A O 1
ATOM 1198 N N . GLU A 1 161 ? 6.188 0.719 8.607 1.00 94.62 161 GLU A N 1
ATOM 1199 C CA . GLU A 1 161 ? 7.539 0.799 8.063 1.00 94.62 161 GLU A CA 1
ATOM 1200 C C . GLU A 1 161 ? 8.335 2.054 8.448 1.00 94.62 161 GLU A C 1
ATOM 1202 O O . GLU A 1 161 ? 9.571 2.056 8.347 1.00 94.62 161 GLU A O 1
ATOM 1207 N N . ALA A 1 162 ? 7.640 3.128 8.817 1.00 95.94 162 ALA A N 1
ATOM 1208 C CA . ALA A 1 162 ? 8.213 4.364 9.340 1.00 95.94 162 ALA A CA 1
ATOM 1209 C C . ALA A 1 162 ? 8.419 4.316 10.867 1.00 95.94 162 ALA A C 1
ATOM 1211 O O . ALA A 1 162 ? 8.900 5.287 11.457 1.00 95.94 162 ALA A O 1
ATOM 1212 N N . GLY A 1 163 ? 8.058 3.203 11.518 1.00 95.69 163 GLY A N 1
ATOM 1213 C CA . GLY A 1 163 ? 8.192 3.011 12.962 1.00 95.69 163 GLY A CA 1
ATOM 1214 C C . GLY A 1 163 ? 7.160 3.781 13.790 1.00 95.69 163 GLY A C 1
ATOM 1215 O O . GLY A 1 163 ? 7.411 4.057 14.974 1.00 95.69 163 GLY A O 1
ATOM 1216 N N . VAL A 1 164 ? 6.032 4.168 13.181 1.00 97.56 164 VAL A N 1
ATOM 1217 C CA . VAL A 1 164 ? 4.875 4.719 13.899 1.00 97.56 164 VAL A CA 1
ATOM 1218 C C . VAL A 1 164 ? 4.386 3.665 14.884 1.00 97.56 164 VAL A C 1
ATOM 1220 O O . VAL A 1 164 ? 4.320 2.477 14.573 1.00 97.56 164 VAL A O 1
ATOM 1223 N N . ARG A 1 165 ? 4.097 4.093 16.112 1.00 97.12 165 ARG A N 1
ATOM 1224 C CA . ARG A 1 165 ? 3.707 3.167 17.171 1.00 97.12 165 ARG A CA 1
ATOM 1225 C C . ARG A 1 165 ? 2.291 2.652 16.929 1.00 97.12 165 ARG A C 1
ATOM 1227 O O . ARG A 1 165 ? 1.428 3.385 16.460 1.00 97.12 165 ARG A O 1
ATOM 1234 N N . MET A 1 166 ? 2.035 1.409 17.324 1.00 97.75 166 MET A N 1
ATOM 1235 C CA . MET A 1 166 ? 0.720 0.784 17.155 1.00 97.75 166 MET A CA 1
ATOM 1236 C C . MET A 1 166 ? -0.372 1.398 18.058 1.00 97.75 166 MET A C 1
ATOM 1238 O O . MET A 1 166 ? -1.557 1.200 17.803 1.00 97.75 166 MET A O 1
ATOM 1242 N N . ASP A 1 167 ? 0.010 2.180 19.073 1.00 98.31 167 ASP A N 1
ATOM 1243 C CA . ASP A 1 167 ? -0.887 2.982 19.917 1.00 98.31 167 ASP A CA 1
ATOM 1244 C C . ASP A 1 167 ? -1.148 4.399 19.367 1.00 98.31 167 ASP A C 1
ATOM 1246 O O . ASP A 1 167 ? -1.855 5.177 20.008 1.00 98.31 167 ASP A O 1
ATOM 1250 N N . GLN A 1 168 ? -0.620 4.736 18.180 1.00 98.56 168 GLN A N 1
ATOM 1251 C CA . GLN A 1 168 ? -0.891 6.002 17.495 1.00 98.56 168 GLN A CA 1
ATOM 1252 C C . GLN A 1 168 ? -2.407 6.203 17.339 1.00 98.56 168 GLN A C 1
ATOM 1254 O O . GLN A 1 168 ? -3.056 5.353 16.722 1.00 98.56 168 GLN A O 1
ATOM 1259 N N . PRO A 1 169 ? -2.978 7.312 17.846 1.00 98.50 169 PRO A N 1
ATOM 1260 C CA . PRO A 1 169 ? -4.393 7.609 17.673 1.00 98.50 169 PRO A CA 1
ATOM 1261 C C . PRO A 1 169 ? -4.791 7.747 16.202 1.00 98.50 169 PRO A C 1
ATOM 1263 O O . PRO A 1 169 ? -4.072 8.370 15.421 1.00 98.50 169 PRO A O 1
ATOM 1266 N N . VAL A 1 170 ? -5.966 7.218 15.865 1.00 98.62 170 VAL A N 1
ATOM 1267 C CA . VAL A 1 170 ? -6.645 7.353 14.570 1.00 98.62 170 VAL A CA 1
ATOM 1268 C C . VAL A 1 170 ? -8.066 7.836 14.840 1.00 98.62 170 VAL A C 1
ATOM 1270 O O . VAL A 1 170 ? -8.761 7.244 15.664 1.00 98.62 170 VAL A O 1
ATOM 1273 N N . ILE A 1 171 ? -8.506 8.916 14.196 1.00 98.25 171 ILE A N 1
ATOM 1274 C CA . ILE A 1 171 ? -9.837 9.496 14.424 1.00 98.25 171 ILE A CA 1
ATOM 1275 C C . ILE A 1 171 ? -10.702 9.250 13.195 1.00 98.25 171 ILE A C 1
ATOM 1277 O O . ILE A 1 171 ? -10.348 9.654 12.093 1.00 98.25 171 ILE A O 1
ATOM 1281 N N . ALA A 1 172 ? -11.846 8.597 13.375 1.00 97.31 172 ALA A N 1
ATOM 1282 C CA . ALA A 1 172 ? -12.781 8.312 12.293 1.00 97.31 172 ALA A CA 1
ATOM 1283 C C . ALA A 1 172 ? -14.213 8.414 12.817 1.00 97.31 172 ALA A C 1
ATOM 1285 O O . ALA A 1 172 ? -14.495 7.943 13.910 1.00 97.31 172 ALA A O 1
ATOM 1286 N N . GLY A 1 173 ? -15.112 9.069 12.075 1.00 92.19 173 GLY A N 1
ATOM 1287 C CA . GLY A 1 173 ? -16.534 9.146 12.447 1.00 92.19 173 GLY A CA 1
ATOM 1288 C C . GLY A 1 173 ? -16.819 9.746 13.836 1.00 92.19 173 GLY A C 1
ATOM 1289 O O . GLY A 1 173 ? -17.845 9.432 14.430 1.00 92.19 173 GLY A O 1
ATOM 1290 N N . GLY A 1 174 ? -15.909 10.566 14.379 1.00 93.69 174 GLY A N 1
ATOM 1291 C CA . GLY A 1 174 ? -15.980 11.095 15.749 1.00 93.69 174 GLY A CA 1
ATOM 1292 C C . GLY A 1 174 ? -15.516 10.122 16.844 1.00 93.69 174 GLY A C 1
ATOM 1293 O O . GLY A 1 174 ? -15.412 10.521 18.002 1.00 93.69 174 GLY A O 1
ATOM 1294 N N . ASN A 1 175 ? -15.193 8.876 16.495 1.00 97.50 175 ASN A N 1
ATOM 1295 C CA . ASN A 1 175 ? -14.629 7.883 17.400 1.00 97.50 175 ASN A CA 1
ATOM 1296 C C . ASN A 1 175 ? -13.096 7.920 17.378 1.00 97.50 175 ASN A C 1
ATOM 1298 O O . ASN A 1 175 ? -12.463 8.326 16.398 1.00 97.50 175 ASN A O 1
ATOM 1302 N N . LYS A 1 176 ? -12.499 7.475 18.486 1.00 98.06 176 LYS A N 1
ATOM 1303 C CA . LYS A 1 176 ? -11.050 7.356 18.650 1.00 98.06 176 LYS A CA 1
ATOM 1304 C C . LYS A 1 176 ? -10.643 5.888 18.590 1.00 98.06 176 LYS A C 1
ATOM 1306 O O . LYS A 1 176 ? -11.084 5.085 19.407 1.00 98.06 176 LYS A O 1
ATOM 1311 N N . TYR A 1 177 ? -9.758 5.594 17.653 1.00 98.62 177 TYR A N 1
ATOM 1312 C CA . TYR A 1 177 ? -9.123 4.308 17.407 1.00 98.62 177 TYR A CA 1
ATOM 1313 C C . TYR A 1 177 ? -7.606 4.428 17.586 1.00 98.62 177 TYR A C 1
ATOM 1315 O O . TYR A 1 177 ? -7.068 5.504 17.869 1.00 98.62 177 TYR A O 1
ATOM 1323 N N . THR A 1 178 ? -6.910 3.318 17.381 1.00 98.69 178 THR A N 1
ATOM 1324 C CA . THR A 1 178 ? -5.453 3.224 17.304 1.00 98.69 178 THR A CA 1
ATOM 1325 C C . THR A 1 178 ? -5.006 2.644 15.963 1.00 98.69 178 THR A C 1
ATOM 1327 O O . THR A 1 178 ? -5.792 2.050 15.220 1.00 98.69 178 THR A O 1
ATOM 1330 N N . LEU A 1 179 ? -3.712 2.745 15.657 1.00 98.31 179 LEU A N 1
ATOM 1331 C CA . LEU A 1 179 ? -3.125 2.048 14.511 1.00 98.31 179 LEU A CA 1
ATOM 1332 C C . LEU A 1 179 ? -3.244 0.514 14.642 1.00 98.31 179 LEU A C 1
ATOM 1334 O O . LEU A 1 179 ? -3.310 -0.177 13.628 1.00 98.31 179 LEU A O 1
ATOM 1338 N N . THR A 1 180 ? -3.348 -0.020 15.866 1.00 98.50 180 THR A N 1
ATOM 1339 C CA . THR A 1 180 ? -3.690 -1.434 16.121 1.00 98.50 180 THR A CA 1
ATOM 1340 C C . THR A 1 180 ? -5.093 -1.759 15.617 1.00 98.50 180 THR A C 1
ATOM 1342 O O . THR A 1 180 ? -5.275 -2.743 14.903 1.00 98.50 180 THR A O 1
ATOM 1345 N N . ASP A 1 181 ? -6.079 -0.909 15.908 1.00 98.56 181 ASP A N 1
ATOM 1346 C CA . ASP A 1 181 ? -7.450 -1.098 15.419 1.00 98.56 181 ASP A CA 1
ATOM 1347 C C . ASP A 1 181 ? -7.519 -1.015 13.891 1.00 98.56 181 ASP A C 1
ATOM 1349 O O . ASP A 1 181 ? -8.250 -1.783 13.265 1.00 98.56 181 ASP A O 1
ATOM 1353 N N . ALA A 1 182 ? -6.729 -0.127 13.277 1.00 98.12 182 ALA A N 1
ATOM 1354 C CA . ALA A 1 182 ? -6.598 -0.041 11.823 1.00 98.12 182 ALA A CA 1
ATOM 1355 C C . ALA A 1 182 ? -5.920 -1.280 11.219 1.00 98.12 182 ALA A C 1
ATOM 1357 O O . ALA A 1 182 ? -6.331 -1.735 10.154 1.00 98.12 182 ALA A O 1
ATOM 1358 N N . ALA A 1 183 ? -4.932 -1.869 11.897 1.00 97.88 183 ALA A N 1
ATOM 1359 C CA . ALA A 1 183 ? -4.305 -3.120 11.476 1.00 97.88 183 ALA A CA 1
ATOM 1360 C C . ALA A 1 183 ? -5.288 -4.301 11.513 1.00 97.88 183 ALA A C 1
ATOM 1362 O O . ALA A 1 183 ? -5.421 -5.039 10.532 1.00 97.88 183 ALA A O 1
ATOM 1363 N N . GLU A 1 184 ? -6.028 -4.448 12.613 1.00 98.19 184 GLU A N 1
ATOM 1364 C CA . GLU A 1 184 ? -7.046 -5.493 12.754 1.00 98.19 184 GLU A CA 1
ATOM 1365 C C . GLU A 1 184 ? -8.230 -5.275 11.806 1.00 98.19 184 GLU A C 1
ATOM 1367 O O . GLU A 1 184 ? -8.740 -6.229 11.217 1.00 98.19 184 GLU A O 1
ATOM 1372 N N . SER A 1 185 ? -8.620 -4.021 11.578 1.00 98.12 185 SER A N 1
ATOM 1373 C CA . SER A 1 185 ? -9.611 -3.663 10.561 1.00 98.12 185 SER A CA 1
ATOM 1374 C C . SER A 1 185 ? -9.115 -3.977 9.156 1.00 98.12 185 SER A C 1
ATOM 1376 O O . SER A 1 185 ? -9.865 -4.541 8.368 1.00 98.12 185 SER A O 1
ATOM 1378 N N . GLY A 1 186 ? -7.841 -3.711 8.858 1.00 96.75 186 GLY A N 1
ATOM 1379 C CA . GLY A 1 186 ? -7.200 -4.092 7.604 1.00 96.75 186 GLY A CA 1
ATOM 1380 C C . GLY A 1 186 ? -7.309 -5.593 7.348 1.00 96.75 186 GLY A C 1
ATOM 1381 O O . GLY A 1 186 ? -7.753 -5.982 6.275 1.00 96.75 186 GLY A O 1
ATOM 1382 N N . LYS A 1 187 ? -7.006 -6.441 8.340 1.00 96.50 187 LYS A N 1
ATOM 1383 C CA . LYS A 1 187 ? -7.190 -7.903 8.236 1.00 96.50 187 LYS A CA 1
ATOM 1384 C C . LYS A 1 187 ? -8.654 -8.295 8.053 1.00 96.50 187 LYS A C 1
ATOM 1386 O O . LYS A 1 187 ? -8.971 -9.148 7.227 1.00 96.50 187 LYS A O 1
ATOM 1391 N N . ALA A 1 188 ? -9.548 -7.699 8.835 1.00 97.06 188 ALA A N 1
ATOM 1392 C CA . ALA A 1 188 ? -10.965 -8.036 8.816 1.00 97.06 188 ALA A CA 1
ATOM 1393 C C . ALA A 1 188 ? -11.663 -7.600 7.519 1.00 97.06 188 ALA A C 1
ATOM 1395 O O . ALA A 1 188 ? -12.592 -8.268 7.073 1.00 97.06 188 ALA A O 1
ATOM 1396 N N . LEU A 1 189 ? -11.218 -6.505 6.905 1.00 94.88 189 LEU A N 1
ATOM 1397 C CA . LEU A 1 189 ? -11.753 -5.999 5.645 1.00 94.88 189 LEU A CA 1
ATOM 1398 C C . LEU A 1 189 ? -11.062 -6.605 4.420 1.00 94.88 189 LEU A C 1
ATOM 1400 O O . LEU A 1 189 ? -11.630 -6.535 3.334 1.00 94.88 189 LEU A O 1
ATOM 1404 N N . PHE A 1 190 ? -9.879 -7.208 4.577 1.00 94.06 190 PHE A N 1
ATOM 1405 C CA . PHE A 1 190 ? -9.146 -7.809 3.470 1.00 94.06 190 PHE A CA 1
ATOM 1406 C C . PHE A 1 190 ? -9.899 -9.003 2.888 1.00 94.06 190 PHE A C 1
ATOM 1408 O O . PHE A 1 190 ? -10.229 -9.968 3.585 1.00 94.06 190 PHE A O 1
ATOM 1415 N N . ARG A 1 191 ? -10.134 -8.945 1.580 1.00 90.62 191 ARG A N 1
ATOM 1416 C CA . ARG A 1 191 ? -10.793 -9.992 0.804 1.00 90.62 191 ARG A CA 1
ATOM 1417 C C . ARG A 1 191 ? -9.920 -10.333 -0.393 1.00 90.62 191 ARG A C 1
ATOM 1419 O O . ARG A 1 191 ? -9.539 -9.452 -1.158 1.00 90.62 191 ARG A O 1
ATOM 1426 N N 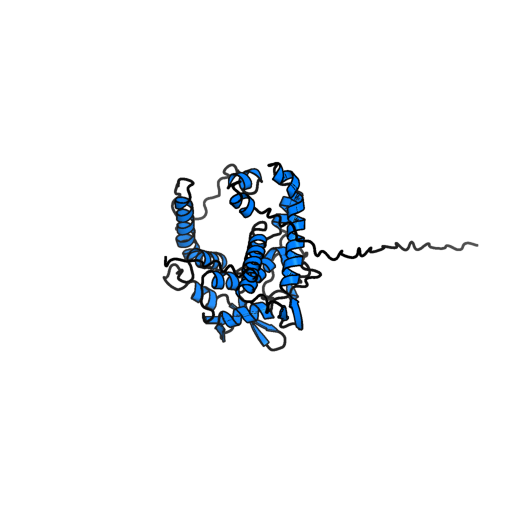. CYS A 1 192 ? -9.608 -11.610 -0.556 1.00 89.44 192 CYS A N 1
ATOM 1427 C CA . CYS A 1 192 ? -8.871 -12.126 -1.700 1.00 89.44 192 CYS A CA 1
ATOM 1428 C C . CYS A 1 192 ? -9.260 -13.591 -1.895 1.00 89.44 192 CYS A C 1
ATOM 1430 O O . CYS A 1 192 ? -9.193 -14.369 -0.944 1.00 89.44 192 CYS A O 1
ATOM 1432 N N . ASP A 1 193 ? -9.663 -13.962 -3.109 1.00 85.38 193 ASP A N 1
ATOM 1433 C CA . ASP A 1 193 ? -9.872 -15.359 -3.476 1.00 85.38 193 ASP A CA 1
ATOM 1434 C C . ASP A 1 193 ? -8.584 -15.884 -4.133 1.00 85.38 193 ASP A C 1
ATOM 1436 O O . ASP A 1 193 ? -8.288 -15.508 -5.266 1.00 85.38 193 ASP A O 1
ATOM 1440 N N . PRO A 1 194 ? -7.787 -16.747 -3.478 1.00 82.25 194 PRO A N 1
ATOM 1441 C CA . PRO A 1 194 ? -6.560 -17.263 -4.083 1.00 82.25 194 PRO A CA 1
ATOM 1442 C C . PRO A 1 194 ? -6.827 -18.151 -5.310 1.00 82.25 194 PRO A C 1
ATOM 1444 O O . PRO A 1 194 ? -5.901 -18.435 -6.065 1.00 82.25 194 PRO A O 1
ATOM 1447 N N . LYS A 1 195 ? -8.069 -18.592 -5.553 1.00 85.69 195 LYS A N 1
ATOM 1448 C CA . LYS A 1 195 ? -8.429 -19.299 -6.795 1.00 85.69 195 LYS A CA 1
ATOM 1449 C C . LYS A 1 195 ? -8.684 -18.336 -7.951 1.00 85.69 195 LYS A C 1
ATOM 1451 O O . LYS A 1 195 ? -8.533 -18.723 -9.106 1.00 85.69 195 LYS A O 1
ATOM 1456 N N . ASP A 1 196 ? -9.024 -17.089 -7.644 1.00 83.88 196 ASP A N 1
ATOM 1457 C CA . ASP A 1 196 ? -9.260 -16.027 -8.614 1.00 83.88 196 ASP A CA 1
ATOM 1458 C C . ASP A 1 196 ? -8.824 -14.675 -8.030 1.00 83.88 196 ASP A C 1
ATOM 1460 O O . ASP A 1 196 ? -9.634 -13.870 -7.576 1.00 83.88 196 ASP A O 1
ATOM 1464 N N . ILE A 1 197 ? -7.512 -14.416 -8.037 1.00 82.56 197 ILE A N 1
ATOM 1465 C CA . ILE A 1 197 ? -6.924 -13.178 -7.485 1.00 82.56 197 ILE A CA 1
ATOM 1466 C C . ILE A 1 197 ? -7.345 -11.910 -8.248 1.00 82.56 197 ILE A C 1
ATOM 1468 O O . ILE A 1 197 ? -7.068 -10.796 -7.802 1.00 82.56 197 ILE A O 1
ATOM 1472 N N . PHE A 1 198 ? -8.017 -12.082 -9.389 1.00 77.88 198 PHE A N 1
ATOM 1473 C CA . PHE A 1 198 ? -8.606 -11.018 -10.195 1.00 77.88 198 PHE A CA 1
ATOM 1474 C C . PHE A 1 198 ? -10.081 -10.779 -9.880 1.00 77.88 198 PHE A C 1
ATOM 1476 O O . PHE A 1 198 ? -10.648 -9.780 -10.329 1.00 77.88 198 PHE A O 1
ATOM 1483 N N . LYS A 1 199 ? -10.713 -11.663 -9.101 1.00 70.31 199 LYS A N 1
ATOM 1484 C CA . LYS A 1 199 ? -12.072 -11.492 -8.595 1.00 70.31 199 LYS A CA 1
ATOM 1485 C C . LYS A 1 199 ? -12.078 -10.453 -7.487 1.00 70.31 199 LYS A C 1
ATOM 1487 O O . LYS A 1 199 ? -12.140 -10.755 -6.299 1.00 70.31 199 LYS A O 1
ATOM 1492 N N . PHE A 1 200 ? -12.032 -9.203 -7.906 1.00 66.38 200 PHE A N 1
ATOM 1493 C CA . PHE A 1 200 ? -12.259 -8.065 -7.045 1.00 66.38 200 PHE A CA 1
ATOM 1494 C C . PHE A 1 200 ? -13.355 -7.220 -7.682 1.00 66.38 200 PHE A C 1
ATOM 1496 O O . PHE A 1 200 ? -13.182 -6.568 -8.714 1.00 66.38 200 PHE A O 1
ATOM 1503 N N . ASP A 1 201 ? -14.531 -7.308 -7.068 1.00 64.69 201 ASP A N 1
ATOM 1504 C CA . ASP A 1 201 ? -15.640 -6.413 -7.353 1.00 64.69 201 ASP A CA 1
ATOM 1505 C C . ASP A 1 201 ? -15.402 -5.141 -6.546 1.00 64.69 201 ASP A C 1
ATOM 1507 O O . ASP A 1 201 ? -15.455 -5.133 -5.317 1.00 64.69 201 ASP A O 1
ATOM 1511 N N . GLU A 1 202 ? -15.113 -4.049 -7.237 1.00 65.94 202 GLU A N 1
ATOM 1512 C CA . GLU A 1 202 ? -14.816 -2.784 -6.586 1.00 65.94 202 GLU A CA 1
ATOM 1513 C C . GLU A 1 202 ? -15.937 -2.252 -5.683 1.00 65.94 202 GLU A C 1
ATOM 1515 O O . GLU A 1 202 ? -15.655 -1.511 -4.745 1.00 65.94 202 GLU A O 1
ATOM 1520 N N . ASN A 1 203 ? -17.184 -2.663 -5.897 1.00 64.94 203 ASN A N 1
ATOM 1521 C CA . ASN A 1 203 ? -18.308 -2.254 -5.060 1.00 64.94 203 ASN A CA 1
ATOM 1522 C C . ASN A 1 203 ? -18.450 -3.129 -3.807 1.00 64.94 203 ASN A C 1
ATOM 1524 O O . ASN A 1 203 ? -18.963 -2.671 -2.787 1.00 64.94 203 ASN A O 1
ATOM 1528 N N . GLN A 1 204 ? -17.985 -4.380 -3.856 1.00 66.88 204 GLN A N 1
ATOM 1529 C CA . GLN A 1 204 ? -18.113 -5.334 -2.746 1.00 66.88 204 GLN A CA 1
ATOM 1530 C C . GLN A 1 204 ? -16.822 -5.535 -1.940 1.00 66.88 204 GLN A C 1
ATOM 1532 O O . GLN A 1 204 ? -16.883 -5.911 -0.767 1.00 66.88 204 GLN A O 1
ATOM 1537 N N . TYR A 1 205 ? -15.659 -5.336 -2.557 1.00 73.94 205 TYR A N 1
ATOM 1538 C CA . TYR A 1 205 ? -14.356 -5.699 -1.994 1.00 73.94 205 TYR A CA 1
ATOM 1539 C C . TYR A 1 205 ? -13.565 -4.476 -1.522 1.00 73.94 205 TYR A C 1
ATOM 1541 O O . TYR A 1 205 ? -12.633 -4.645 -0.743 1.00 73.94 205 TYR A O 1
ATOM 1549 N N . ARG A 1 206 ? -13.975 -3.252 -1.899 1.00 79.81 206 ARG A N 1
ATOM 1550 C CA . ARG A 1 206 ? -13.339 -2.025 -1.405 1.00 79.81 206 ARG A CA 1
ATOM 1551 C C . ARG A 1 206 ? -13.627 -1.744 0.060 1.00 79.81 206 ARG A C 1
ATOM 1553 O O . ARG A 1 206 ? -14.737 -1.967 0.557 1.00 79.81 206 ARG A O 1
ATOM 1560 N N . TYR A 1 207 ? -12.648 -1.154 0.734 1.00 83.31 207 TYR A N 1
ATOM 1561 C CA . TYR A 1 207 ? -12.823 -0.611 2.081 1.00 83.31 207 TYR A CA 1
ATOM 1562 C C . TYR A 1 207 ? -13.684 0.654 1.998 1.00 83.31 207 TYR A C 1
ATOM 1564 O O . TYR A 1 207 ? -14.709 0.757 2.667 1.00 83.31 207 TYR A O 1
ATOM 1572 N N . ASP A 1 208 ? -13.330 1.557 1.082 1.00 81.06 208 ASP A N 1
ATOM 1573 C CA . ASP A 1 208 ? -14.088 2.765 0.766 1.00 81.06 208 ASP A CA 1
ATOM 1574 C C . ASP A 1 208 ? -15.086 2.503 -0.368 1.00 81.06 208 ASP A C 1
ATOM 1576 O O . ASP A 1 208 ? -14.744 2.558 -1.550 1.00 81.06 208 ASP A O 1
ATOM 1580 N N . THR A 1 209 ? -16.330 2.199 -0.009 1.00 79.44 209 THR A N 1
ATOM 1581 C CA . THR A 1 209 ? -17.413 1.987 -0.990 1.00 79.44 209 THR A CA 1
ATOM 1582 C C . THR A 1 209 ? -18.015 3.297 -1.504 1.00 79.44 209 THR A C 1
ATOM 1584 O O . THR A 1 209 ? -18.756 3.295 -2.486 1.00 79.44 209 THR A O 1
ATOM 1587 N N . THR A 1 210 ? -17.685 4.426 -0.869 1.00 80.88 210 THR A N 1
ATOM 1588 C CA . THR A 1 210 ? -18.168 5.751 -1.281 1.00 80.88 210 THR A CA 1
ATOM 1589 C C . THR A 1 210 ? -17.346 6.324 -2.432 1.00 80.88 210 THR A C 1
ATOM 1591 O O . THR A 1 210 ? -17.839 7.149 -3.201 1.00 80.88 210 THR A O 1
ATOM 1594 N N . TYR A 1 211 ? -16.111 5.847 -2.596 1.00 77.94 211 TYR A N 1
ATOM 1595 C CA . TYR A 1 211 ? -15.246 6.229 -3.698 1.00 77.94 211 TYR A CA 1
ATOM 1596 C C . TYR A 1 211 ? -15.654 5.549 -5.013 1.00 77.94 211 TYR A C 1
ATOM 1598 O O . TYR A 1 211 ? -15.522 4.335 -5.191 1.00 77.94 211 TYR A O 1
ATOM 1606 N N . GLN A 1 212 ? -16.083 6.373 -5.966 1.00 73.19 212 GLN A N 1
ATOM 1607 C CA . GLN A 1 212 ? -16.435 5.976 -7.326 1.00 73.19 212 GLN A CA 1
ATOM 1608 C C . GLN A 1 212 ? -15.354 6.501 -8.287 1.00 73.19 212 GLN A C 1
ATOM 1610 O O . GLN A 1 212 ? -15.355 7.695 -8.601 1.00 73.19 212 GLN A O 1
ATOM 1615 N N . PRO A 1 213 ? -14.387 5.672 -8.732 1.00 67.06 213 PRO A N 1
ATOM 1616 C CA . PRO A 1 213 ? -13.385 6.115 -9.686 1.00 67.06 213 PRO A CA 1
ATOM 1617 C C . PRO A 1 213 ? -14.062 6.432 -11.013 1.00 67.06 213 PRO A C 1
ATOM 1619 O O . PRO A 1 213 ? -14.780 5.607 -11.575 1.00 67.06 213 PRO A O 1
ATOM 1622 N N . GLN A 1 214 ? -13.752 7.591 -11.581 1.00 65.19 214 GLN A N 1
ATOM 1623 C CA . GLN A 1 214 ? -13.953 7.787 -13.010 1.00 65.19 214 GLN A CA 1
ATOM 1624 C C . GLN A 1 214 ? -12.871 6.995 -13.751 1.00 65.19 214 GLN A C 1
ATOM 1626 O O . GLN A 1 214 ? -11.807 7.529 -14.063 1.00 65.19 214 GLN A O 1
ATOM 1631 N N . LYS A 1 215 ? -13.100 5.700 -14.003 1.00 66.25 215 LYS A N 1
ATOM 1632 C CA . LYS A 1 215 ? -12.194 4.935 -14.866 1.00 66.25 215 LYS A CA 1
ATOM 1633 C C . LYS A 1 215 ? -12.359 5.437 -16.293 1.00 66.25 215 LYS A C 1
ATOM 1635 O O . LYS A 1 215 ? -13.439 5.315 -16.858 1.00 66.25 215 LYS A O 1
ATOM 1640 N N . MET A 1 216 ? -11.293 5.974 -16.871 1.00 64.50 216 MET A N 1
ATOM 1641 C CA . MET A 1 216 ? -11.248 6.425 -18.260 1.00 64.50 216 MET A CA 1
ATOM 1642 C C . MET A 1 216 ? -10.458 5.394 -19.083 1.00 64.50 216 MET A C 1
ATOM 1644 O O . MET A 1 216 ? -9.432 4.894 -18.628 1.00 64.50 216 MET A O 1
ATOM 1648 N N . ASN A 1 217 ? -10.911 5.050 -20.286 1.00 66.25 217 ASN A N 1
ATOM 1649 C CA . ASN A 1 217 ? -10.140 4.261 -21.241 1.00 66.25 217 ASN A CA 1
ATOM 1650 C C . ASN A 1 217 ? -8.974 5.098 -21.808 1.00 66.25 217 ASN A C 1
ATOM 1652 O O . ASN A 1 217 ? -8.854 6.293 -21.539 1.00 66.25 217 ASN A O 1
ATOM 1656 N N . ALA A 1 218 ? -8.130 4.490 -22.647 1.00 54.34 218 ALA A N 1
ATOM 1657 C CA . ALA A 1 218 ? -7.011 5.189 -23.292 1.00 54.34 218 ALA A CA 1
ATOM 1658 C C . ALA A 1 218 ? -7.435 6.398 -24.158 1.00 54.34 218 ALA A C 1
ATOM 1660 O O . ALA A 1 218 ? -6.604 7.242 -24.476 1.00 54.34 218 ALA A O 1
ATOM 1661 N N . ALA A 1 219 ? -8.717 6.490 -24.528 1.00 66.25 219 ALA A N 1
ATOM 1662 C CA . ALA A 1 219 ? -9.308 7.609 -25.256 1.00 66.25 219 ALA A CA 1
ATOM 1663 C C . ALA A 1 219 ? -9.979 8.650 -24.333 1.00 66.25 219 ALA A C 1
ATOM 1665 O O . ALA A 1 219 ? -10.660 9.547 -24.826 1.00 66.25 219 ALA A O 1
ATOM 1666 N N . GLY A 1 220 ? -9.823 8.541 -23.009 1.00 65.31 220 GLY A N 1
ATOM 1667 C CA . GLY A 1 220 ? -10.425 9.467 -22.048 1.00 65.31 220 GLY A CA 1
ATOM 1668 C C . GLY A 1 220 ? -11.937 9.291 -21.869 1.00 65.31 220 GLY A C 1
ATOM 1669 O O . GLY A 1 220 ? -12.615 10.240 -21.492 1.00 65.31 220 GLY A O 1
ATOM 1670 N N . GLN A 1 221 ? -12.494 8.115 -22.178 1.00 59.25 221 GLN A N 1
ATOM 1671 C CA . GLN A 1 221 ? -13.927 7.832 -22.033 1.00 59.25 221 GLN A CA 1
ATOM 1672 C C . GLN A 1 221 ? -14.192 6.920 -20.833 1.00 59.25 221 GLN A C 1
AT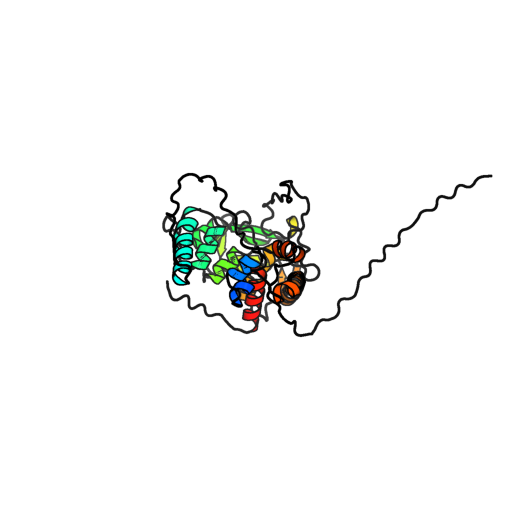OM 1674 O O . GLN A 1 221 ? -13.429 5.976 -20.638 1.00 59.25 221 GLN A O 1
ATOM 1679 N N . PRO A 1 222 ? -15.289 7.105 -20.081 1.00 61.56 222 PRO A N 1
ATOM 1680 C CA . PRO A 1 222 ? -15.654 6.207 -18.991 1.00 61.56 222 PRO A CA 1
ATOM 1681 C C . PRO A 1 222 ? -15.688 4.736 -19.436 1.00 61.56 222 PRO A C 1
ATOM 1683 O O . PRO A 1 222 ? -16.341 4.405 -20.425 1.00 61.56 222 PRO A O 1
ATOM 1686 N N . THR A 1 223 ? -14.990 3.849 -18.727 1.00 63.31 223 THR A N 1
ATOM 1687 C CA . THR A 1 223 ? -15.032 2.400 -18.975 1.00 63.31 223 THR A CA 1
ATOM 1688 C C . THR A 1 223 ? -15.907 1.697 -17.945 1.00 63.31 223 THR A C 1
ATOM 1690 O O . THR A 1 223 ? -15.899 2.034 -16.763 1.00 63.31 223 THR A O 1
ATOM 1693 N N . THR A 1 224 ? -16.652 0.691 -18.403 1.00 56.38 224 THR A N 1
ATOM 1694 C CA . THR A 1 224 ? -17.445 -0.211 -17.560 1.00 56.38 224 THR A CA 1
ATOM 1695 C C . THR A 1 224 ? -16.681 -1.477 -17.175 1.00 56.38 224 THR A C 1
ATOM 1697 O O . THR A 1 224 ? -17.285 -2.408 -16.645 1.00 56.38 224 THR A O 1
ATOM 1700 N N . ASP A 1 225 ? -15.380 -1.568 -17.475 1.00 57.81 225 ASP A N 1
ATOM 1701 C CA . ASP A 1 225 ? -14.553 -2.674 -16.988 1.00 57.81 225 ASP A CA 1
ATOM 1702 C C . ASP A 1 225 ? -14.244 -2.464 -15.496 1.00 57.81 225 ASP A C 1
ATOM 1704 O O . ASP A 1 225 ? -13.264 -1.837 -15.075 1.00 57.81 225 ASP A O 1
ATOM 1708 N N . LEU A 1 226 ? -15.187 -2.933 -14.681 1.00 51.75 226 LEU A N 1
ATOM 1709 C CA . LEU A 1 226 ? -15.196 -2.819 -13.225 1.00 51.75 226 LEU A CA 1
ATOM 1710 C C . LEU A 1 226 ? -14.316 -3.875 -12.548 1.00 51.75 226 LEU A C 1
ATOM 1712 O O . LEU A 1 226 ? -14.395 -4.006 -11.328 1.00 51.75 226 LEU A O 1
ATOM 1716 N N . ARG A 1 227 ? -13.473 -4.625 -13.280 1.00 54.75 227 ARG A N 1
ATOM 1717 C CA . ARG A 1 227 ? -12.433 -5.435 -12.629 1.00 54.75 227 ARG A CA 1
ATOM 1718 C C . ARG A 1 227 ? -11.538 -4.470 -11.862 1.00 54.75 227 ARG A C 1
ATOM 1720 O O . ARG A 1 227 ? -10.760 -3.724 -12.454 1.00 54.75 227 ARG A O 1
ATOM 1727 N N . GLY A 1 228 ? -11.740 -4.355 -10.554 1.00 53.72 228 GLY A N 1
ATOM 1728 C CA . GLY A 1 228 ? -10.776 -3.657 -9.722 1.00 53.72 228 GLY A CA 1
ATOM 1729 C C . GLY A 1 228 ? -9.586 -4.590 -9.627 1.00 53.72 228 GLY A C 1
ATOM 1730 O O . GLY A 1 228 ? -9.736 -5.776 -9.362 1.00 53.72 228 GLY A O 1
ATOM 1731 N N . GLU A 1 229 ? -8.408 -4.115 -9.982 1.00 72.06 229 GLU A N 1
ATOM 1732 C CA . GLU A 1 229 ? -7.279 -5.015 -10.148 1.00 72.06 229 GLU A CA 1
ATOM 1733 C C . GLU A 1 229 ? -6.595 -5.192 -8.792 1.00 72.06 229 GLU A C 1
ATOM 1735 O O . GLU A 1 229 ? -5.548 -4.609 -8.541 1.00 72.06 229 GLU A O 1
ATOM 1740 N N . LEU A 1 230 ? -7.199 -5.978 -7.887 1.00 78.25 230 LEU A N 1
ATOM 1741 C CA . LEU A 1 230 ? -6.624 -6.292 -6.569 1.00 78.25 230 LEU A CA 1
ATOM 1742 C C . LEU A 1 230 ? -5.155 -6.688 -6.709 1.00 78.25 230 LEU A C 1
ATOM 1744 O O . LEU A 1 230 ? -4.298 -6.057 -6.099 1.00 78.25 230 LEU A O 1
ATOM 1748 N N . ALA A 1 231 ? -4.867 -7.680 -7.554 1.00 80.31 231 ALA A N 1
ATOM 1749 C CA . ALA A 1 231 ? -3.516 -8.178 -7.791 1.00 80.31 231 ALA A CA 1
ATOM 1750 C C . ALA A 1 231 ? -2.532 -7.087 -8.253 1.00 80.31 231 ALA A C 1
ATOM 1752 O O . ALA A 1 231 ? -1.382 -7.080 -7.817 1.00 80.31 231 ALA A O 1
ATOM 1753 N N . HIS A 1 232 ? -2.977 -6.161 -9.105 1.00 82.94 232 HIS A N 1
ATOM 1754 C CA . HIS A 1 232 ? -2.107 -5.163 -9.720 1.00 82.94 232 HIS A CA 1
ATOM 1755 C C . HIS A 1 232 ? -1.970 -3.879 -8.890 1.00 82.94 232 HIS A C 1
ATOM 1757 O O . HIS A 1 232 ? -0.890 -3.285 -8.859 1.00 82.94 232 HIS A O 1
ATOM 1763 N N . GLU A 1 233 ? -3.031 -3.473 -8.188 1.00 82.81 233 GLU A N 1
ATOM 1764 C CA . GLU A 1 233 ? -3.129 -2.164 -7.540 1.00 82.81 233 GLU A CA 1
ATOM 1765 C C . GLU A 1 233 ? -3.135 -2.198 -6.010 1.00 82.81 233 GLU A C 1
ATOM 1767 O O . GLU A 1 233 ? -2.725 -1.217 -5.398 1.00 82.81 233 GLU A O 1
ATOM 1772 N N . HIS A 1 234 ? -3.643 -3.242 -5.354 1.00 87.88 234 HIS A N 1
ATOM 1773 C CA . HIS A 1 234 ? -3.950 -3.178 -3.907 1.00 87.88 234 HIS A CA 1
ATOM 1774 C C . HIS A 1 234 ? -3.296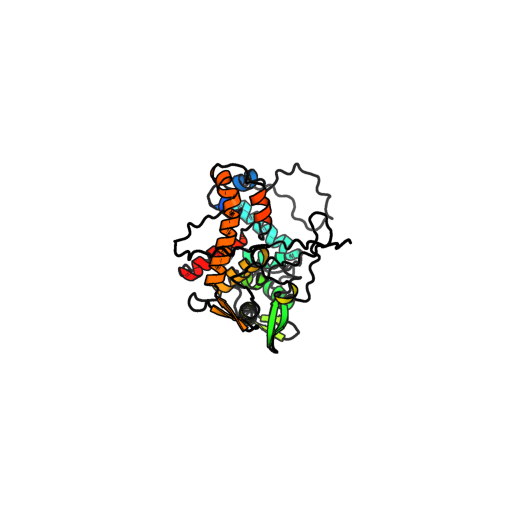 -4.287 -3.090 1.00 87.88 234 HIS A C 1
ATOM 1776 O O . HIS A 1 234 ? -2.891 -4.078 -1.944 1.00 87.88 234 HIS A O 1
ATOM 1782 N N . LEU A 1 235 ? -3.130 -5.458 -3.691 1.00 92.38 235 LEU A N 1
ATOM 1783 C CA . LEU A 1 235 ? -2.623 -6.645 -3.031 1.00 92.38 235 LEU A CA 1
ATOM 1784 C C . LEU A 1 235 ? -1.206 -6.447 -2.474 1.00 92.38 235 LEU A C 1
ATOM 1786 O O . LEU A 1 235 ? -1.021 -6.739 -1.294 1.00 92.38 235 LEU A O 1
ATOM 1790 N N . PRO A 1 236 ? -0.227 -5.895 -3.221 1.00 94.88 236 PRO A N 1
ATOM 1791 C CA . PRO A 1 236 ? 1.116 -5.684 -2.684 1.00 94.88 236 PRO A CA 1
ATOM 1792 C C . PRO A 1 236 ? 1.175 -4.898 -1.364 1.00 94.88 236 PRO A C 1
ATOM 1794 O O . PRO A 1 236 ? 1.957 -5.241 -0.484 1.00 94.88 236 PRO A O 1
ATOM 1797 N N . TRP A 1 237 ? 0.329 -3.884 -1.179 1.00 95.25 237 TRP A N 1
ATOM 1798 C CA . TRP A 1 237 ? 0.274 -3.059 0.031 1.00 95.25 237 TRP A CA 1
ATOM 1799 C C . TRP A 1 237 ? -0.227 -3.865 1.228 1.00 95.25 237 TRP A C 1
ATOM 1801 O O . TRP A 1 237 ? 0.371 -3.800 2.304 1.00 95.25 237 TRP A O 1
ATOM 1811 N N . GLY A 1 238 ? -1.278 -4.666 1.023 1.00 95.31 238 GLY A N 1
ATOM 1812 C CA . GLY A 1 238 ? -1.774 -5.615 2.018 1.00 95.31 238 GLY A CA 1
ATOM 1813 C C . GLY A 1 238 ? -0.730 -6.676 2.366 1.00 95.31 238 GLY A C 1
ATOM 1814 O O . GLY A 1 238 ? -0.456 -6.893 3.541 1.00 95.31 238 GLY A O 1
ATOM 1815 N N . LEU A 1 239 ? -0.084 -7.276 1.362 1.00 96.31 239 LEU A N 1
ATOM 1816 C CA . LEU A 1 239 ? 0.969 -8.276 1.565 1.00 96.31 239 LEU A CA 1
ATOM 1817 C C . LEU A 1 239 ? 2.130 -7.727 2.404 1.00 96.31 239 LEU A C 1
ATOM 1819 O O . LEU A 1 239 ? 2.547 -8.386 3.352 1.00 96.31 239 LEU A O 1
ATOM 1823 N N . ILE A 1 240 ? 2.608 -6.512 2.113 1.00 96.06 240 ILE A N 1
ATOM 1824 C CA . ILE A 1 240 ? 3.670 -5.873 2.905 1.00 96.06 240 ILE A CA 1
ATOM 1825 C C . ILE A 1 240 ? 3.197 -5.618 4.340 1.00 96.06 240 ILE A C 1
ATOM 1827 O O . ILE A 1 240 ? 3.894 -5.972 5.287 1.00 96.06 240 ILE A O 1
ATOM 1831 N N . ALA A 1 241 ? 2.019 -5.009 4.522 1.00 96.44 241 ALA A N 1
ATOM 1832 C CA . ALA A 1 241 ? 1.503 -4.711 5.858 1.00 96.44 241 ALA A CA 1
ATOM 1833 C C . ALA A 1 241 ? 1.351 -5.992 6.694 1.00 96.44 241 ALA A C 1
ATOM 1835 O O . ALA A 1 241 ? 1.850 -6.073 7.817 1.00 96.44 241 ALA A O 1
ATOM 1836 N N . PHE A 1 242 ? 0.694 -7.012 6.143 1.00 96.94 242 PHE A N 1
ATOM 1837 C CA . PHE A 1 242 ? 0.398 -8.245 6.867 1.00 96.94 242 PHE A CA 1
ATOM 1838 C C . PHE A 1 242 ? 1.630 -9.107 7.097 1.00 96.94 242 PHE A C 1
ATOM 1840 O O . PHE A 1 242 ? 1.695 -9.756 8.136 1.00 96.94 242 PHE A O 1
ATOM 1847 N N . SER A 1 243 ? 2.632 -9.071 6.215 1.00 95.38 243 SER A N 1
ATOM 1848 C CA . SER A 1 243 ? 3.883 -9.785 6.473 1.00 95.38 243 SER A CA 1
ATOM 1849 C C . SER A 1 243 ? 4.687 -9.186 7.631 1.00 95.38 243 SER A C 1
ATOM 1851 O O . SER A 1 243 ? 5.571 -9.846 8.164 1.00 95.38 243 SER A O 1
ATOM 1853 N N . ILE A 1 244 ? 4.433 -7.926 7.997 1.00 94.12 244 ILE A N 1
ATOM 1854 C CA . ILE A 1 244 ? 5.051 -7.295 9.170 1.00 94.12 244 ILE A CA 1
ATOM 1855 C C . ILE A 1 244 ? 4.205 -7.548 10.425 1.00 94.12 244 ILE A C 1
ATOM 1857 O O . ILE A 1 244 ? 4.747 -7.742 11.511 1.00 94.12 244 ILE A O 1
ATOM 1861 N N . LEU A 1 245 ? 2.878 -7.536 10.285 1.00 94.00 245 LEU A N 1
ATOM 1862 C CA . LEU A 1 245 ? 1.938 -7.649 11.404 1.00 94.00 245 LEU A CA 1
ATOM 1863 C C . LEU A 1 245 ? 1.701 -9.086 11.878 1.00 94.00 245 LEU A C 1
ATOM 1865 O O . LEU A 1 245 ? 1.347 -9.289 13.039 1.00 94.00 245 LEU A O 1
ATOM 1869 N N . LEU A 1 246 ? 1.831 -10.074 10.993 1.00 92.75 246 LEU A N 1
ATOM 1870 C CA . LEU A 1 246 ? 1.498 -11.463 11.288 1.00 92.75 246 LEU A CA 1
ATOM 1871 C C . LEU A 1 246 ? 2.765 -12.312 11.414 1.00 92.75 246 LEU A C 1
ATOM 1873 O O . LEU A 1 246 ? 3.629 -12.261 10.539 1.00 92.75 246 LEU A O 1
ATOM 1877 N N . PRO A 1 247 ? 2.875 -13.157 12.452 1.00 90.56 247 PRO A N 1
ATOM 1878 C CA . PRO A 1 247 ? 3.876 -14.210 12.443 1.00 90.56 247 PRO A CA 1
ATOM 1879 C C . PRO A 1 247 ? 3.517 -15.258 11.371 1.00 90.56 247 PRO A C 1
ATOM 1881 O O . PRO A 1 247 ? 2.328 -15.459 11.098 1.00 90.56 247 PRO A O 1
ATOM 1884 N N . PRO A 1 248 ? 4.488 -16.023 10.832 1.00 88.94 248 PRO A N 1
ATOM 1885 C CA . PRO A 1 248 ? 4.207 -17.092 9.868 1.00 88.94 248 PRO A CA 1
ATOM 1886 C C . PRO A 1 248 ? 3.117 -18.077 10.325 1.00 88.94 248 PRO A C 1
ATOM 1888 O O . PRO A 1 248 ? 2.251 -18.452 9.535 1.00 88.94 248 PRO A O 1
ATOM 1891 N N . ALA A 1 249 ? 3.103 -18.440 11.614 1.00 87.00 249 ALA A N 1
ATOM 1892 C CA . ALA A 1 249 ? 2.102 -19.336 12.204 1.00 87.00 249 ALA A CA 1
ATOM 1893 C C . ALA A 1 249 ? 0.688 -18.722 12.308 1.00 87.00 249 ALA A C 1
ATOM 1895 O O . ALA A 1 249 ? -0.288 -19.455 12.423 1.00 87.00 249 ALA A O 1
ATOM 1896 N N . GLY A 1 250 ? 0.569 -17.391 12.259 1.00 89.12 250 GLY A N 1
ATOM 1897 C CA . GLY A 1 250 ? -0.691 -16.639 12.321 1.00 89.12 250 GLY A CA 1
ATOM 1898 C C . GLY A 1 250 ? -1.152 -16.110 10.962 1.00 89.12 250 GLY A C 1
ATOM 1899 O O . GLY A 1 250 ? -1.951 -15.181 10.901 1.00 89.12 250 GLY A O 1
ATOM 1900 N N . SER A 1 251 ? -0.630 -16.666 9.868 1.00 93.38 251 SER A N 1
ATOM 1901 C CA . SER A 1 251 ? -0.846 -16.176 8.501 1.00 93.38 251 SER A CA 1
ATOM 1902 C C . SER A 1 251 ? -2.174 -16.626 7.867 1.00 93.38 251 SER A C 1
ATOM 1904 O O . SER A 1 251 ? -2.408 -16.389 6.683 1.00 93.38 251 SER A O 1
ATOM 1906 N N . THR A 1 252 ? -3.055 -17.264 8.643 1.00 95.94 252 THR A N 1
ATOM 1907 C CA . THR A 1 252 ? -4.413 -17.649 8.232 1.00 95.94 252 THR A CA 1
ATOM 1908 C C . THR A 1 252 ? -5.437 -17.081 9.209 1.00 95.94 252 THR A C 1
ATOM 1910 O O . THR A 1 252 ? -5.266 -17.209 10.421 1.00 95.94 252 THR A O 1
ATOM 1913 N N . TRP A 1 253 ? -6.502 -16.460 8.701 1.00 96.12 253 TRP A N 1
ATOM 1914 C CA . TRP A 1 253 ? -7.575 -15.880 9.517 1.00 96.12 253 TRP A CA 1
ATOM 1915 C C . TRP A 1 253 ? -8.930 -15.941 8.809 1.00 96.12 253 TRP A C 1
ATOM 1917 O O . TRP A 1 253 ? -9.005 -16.169 7.605 1.00 96.12 253 TRP A O 1
ATOM 1927 N N . THR A 1 254 ? -10.006 -15.701 9.558 1.00 96.56 254 THR A N 1
ATOM 1928 C CA . THR A 1 254 ? -11.344 -15.466 9.001 1.00 96.56 254 THR A CA 1
ATOM 1929 C C . THR A 1 254 ? -11.628 -13.969 9.013 1.00 96.56 254 THR A C 1
ATOM 1931 O O . THR A 1 254 ? -11.486 -13.323 10.054 1.00 96.56 254 THR A O 1
ATOM 1934 N N . ASN A 1 255 ? -11.988 -13.399 7.865 1.00 96.38 255 ASN A N 1
ATOM 1935 C CA . ASN A 1 255 ? -12.287 -11.972 7.748 1.00 96.38 255 ASN A CA 1
ATOM 1936 C C . ASN A 1 255 ? -13.726 -11.644 8.214 1.00 96.38 255 ASN A C 1
ATOM 1938 O O . ASN A 1 255 ? -14.493 -12.526 8.604 1.00 96.38 255 ASN A O 1
ATOM 1942 N N . ALA A 1 256 ? -14.118 -10.368 8.177 1.00 96.31 256 ALA A N 1
ATOM 1943 C CA . ALA A 1 256 ? -15.437 -9.904 8.623 1.00 96.31 256 ALA A CA 1
ATOM 1944 C C . ALA A 1 256 ? -16.612 -10.487 7.814 1.00 96.31 256 ALA A C 1
ATOM 1946 O O . ALA A 1 256 ? -17.753 -10.441 8.272 1.00 96.31 256 ALA A O 1
ATOM 1947 N N . TYR A 1 257 ? -16.335 -11.034 6.628 1.00 93.75 257 TYR A N 1
ATOM 1948 C CA . TYR A 1 257 ? -17.310 -11.601 5.697 1.00 93.75 257 TYR A CA 1
ATOM 1949 C C . TYR A 1 257 ? -17.430 -13.128 5.822 1.00 93.75 257 TYR A C 1
ATOM 1951 O O . TYR A 1 257 ? -18.173 -13.746 5.063 1.00 93.75 257 TYR A O 1
ATOM 1959 N N . GLY A 1 258 ? -16.716 -13.743 6.772 1.00 94.44 258 GLY A N 1
ATOM 1960 C CA . GLY A 1 258 ? -16.703 -15.195 6.964 1.00 94.44 258 GLY A CA 1
ATOM 1961 C C . GLY A 1 258 ? -15.792 -15.944 5.989 1.00 94.44 258 GLY A C 1
ATOM 1962 O O . GLY A 1 258 ? -15.849 -17.170 5.923 1.00 94.44 258 GLY A O 1
ATOM 1963 N N . GLU A 1 259 ? -14.947 -15.238 5.237 1.00 93.44 259 GLU A N 1
ATOM 1964 C CA . GLU A 1 259 ? -14.013 -15.844 4.288 1.00 93.44 259 GLU A CA 1
ATOM 1965 C C . GLU A 1 259 ? -12.717 -16.220 5.009 1.00 93.44 259 GLU A C 1
ATOM 1967 O O . GLU A 1 259 ? -12.152 -15.419 5.758 1.00 93.44 259 GLU A O 1
ATOM 1972 N N . THR A 1 260 ? -12.221 -17.434 4.769 1.00 95.06 260 THR A N 1
ATOM 1973 C CA . THR A 1 260 ? -10.896 -17.846 5.237 1.00 95.06 260 THR A CA 1
ATOM 1974 C C . THR A 1 260 ? -9.830 -17.291 4.302 1.00 95.06 260 THR A C 1
ATOM 1976 O O . THR A 1 260 ? -9.750 -17.680 3.138 1.00 95.06 260 THR A O 1
ATOM 1979 N N . ILE A 1 261 ? -8.982 -16.414 4.827 1.00 95.00 261 ILE A N 1
ATOM 1980 C CA . ILE A 1 261 ? -7.815 -15.888 4.131 1.00 95.00 261 ILE A CA 1
ATOM 1981 C C . ILE A 1 261 ? -6.587 -16.662 4.595 1.00 95.00 261 ILE A C 1
ATOM 1983 O O . ILE A 1 261 ? -6.248 -16.637 5.774 1.00 95.00 261 ILE A O 1
ATOM 1987 N N . GLY A 1 262 ? -5.908 -17.328 3.662 1.00 95.31 262 GLY A N 1
ATOM 1988 C CA . GLY A 1 262 ? -4.595 -17.933 3.882 1.00 95.31 262 GLY A CA 1
ATOM 1989 C C . GLY A 1 262 ? -3.524 -17.144 3.140 1.00 95.31 262 GLY A C 1
ATOM 1990 O O . GLY A 1 262 ? -3.383 -17.301 1.927 1.00 95.31 262 GLY A O 1
ATOM 1991 N N . LEU A 1 263 ? -2.754 -16.316 3.851 1.00 94.62 263 LEU A N 1
ATOM 1992 C CA . LEU A 1 263 ? -1.719 -15.469 3.249 1.00 94.62 263 LEU A CA 1
ATOM 1993 C C . LEU A 1 263 ? -0.700 -16.261 2.412 1.00 94.62 263 LEU A C 1
ATOM 1995 O O . LEU A 1 263 ? -0.382 -15.784 1.327 1.00 94.62 263 LEU A O 1
ATOM 1999 N N . PRO A 1 264 ? -0.236 -17.470 2.806 1.00 94.19 264 PRO A N 1
ATOM 2000 C CA . PRO A 1 264 ? 0.668 -18.255 1.963 1.00 94.19 264 PRO A CA 1
ATOM 2001 C C . PRO A 1 264 ? 0.076 -18.606 0.593 1.00 94.19 264 PRO A C 1
ATOM 2003 O O . PRO A 1 264 ? 0.767 -18.492 -0.413 1.00 94.19 264 PRO A O 1
ATOM 2006 N N . ALA A 1 265 ? -1.210 -18.972 0.535 1.00 93.94 265 ALA A N 1
ATOM 2007 C CA . ALA A 1 265 ? -1.889 -19.282 -0.725 1.00 93.94 265 ALA A CA 1
ATOM 2008 C C . ALA A 1 265 ? -2.077 -18.028 -1.593 1.00 93.94 265 ALA A C 1
ATOM 2010 O O . ALA A 1 265 ? -1.934 -18.088 -2.813 1.00 93.94 265 ALA A O 1
ATOM 2011 N N . VAL A 1 266 ? -2.361 -16.885 -0.961 1.00 94.38 266 VAL A N 1
ATOM 2012 C CA . VAL A 1 266 ? -2.442 -15.591 -1.651 1.00 94.38 266 VAL A CA 1
ATOM 2013 C C . VAL A 1 266 ? -1.080 -15.204 -2.236 1.00 94.38 266 VAL A C 1
ATOM 2015 O O . VAL A 1 266 ? -1.027 -14.829 -3.403 1.00 94.38 266 VAL A O 1
ATOM 2018 N N . ILE A 1 267 ? 0.005 -15.336 -1.461 1.00 94.50 267 ILE A N 1
ATOM 2019 C CA . ILE A 1 267 ? 1.381 -15.058 -1.903 1.00 94.50 267 ILE A CA 1
ATOM 2020 C C . ILE A 1 267 ? 1.773 -15.967 -3.067 1.00 94.50 267 ILE A C 1
ATOM 2022 O O . ILE A 1 267 ? 2.269 -15.470 -4.071 1.00 94.50 267 ILE A O 1
ATOM 2026 N N . ASP A 1 268 ? 1.565 -17.282 -2.950 1.00 93.25 268 ASP A N 1
ATOM 2027 C CA . ASP A 1 268 ? 1.954 -18.226 -4.003 1.00 93.25 268 ASP A CA 1
ATOM 2028 C C . ASP A 1 268 ? 1.211 -17.935 -5.313 1.00 93.25 268 ASP A C 1
ATOM 2030 O O . ASP A 1 268 ? 1.829 -17.849 -6.377 1.00 93.25 268 ASP A O 1
ATOM 2034 N N . ARG A 1 269 ? -0.105 -17.690 -5.240 1.00 93.81 269 ARG A N 1
ATOM 2035 C CA . ARG A 1 269 ? -0.893 -17.380 -6.435 1.00 93.81 269 ARG A CA 1
ATOM 2036 C C . ARG A 1 269 ? -0.493 -16.048 -7.065 1.00 93.81 269 ARG A C 1
ATOM 2038 O O . ARG A 1 269 ? -0.380 -15.989 -8.290 1.00 93.81 269 ARG A O 1
ATOM 2045 N N . SER A 1 270 ? -0.315 -14.989 -6.273 1.00 93.38 270 SER A N 1
ATOM 2046 C CA . SER A 1 270 ? 0.048 -13.673 -6.812 1.00 93.38 270 SER A CA 1
ATOM 2047 C C . SER A 1 270 ? 1.465 -13.653 -7.369 1.00 93.38 270 SER A C 1
ATOM 2049 O O . SER A 1 270 ? 1.696 -13.055 -8.422 1.00 93.38 270 SER A O 1
ATOM 2051 N N . LEU A 1 271 ? 2.391 -14.371 -6.731 1.00 93.94 271 LEU A N 1
ATOM 2052 C CA . LEU A 1 271 ? 3.736 -14.565 -7.249 1.00 93.94 271 LEU A CA 1
ATOM 2053 C C . LEU A 1 271 ? 3.705 -15.306 -8.586 1.00 93.94 271 LEU A C 1
ATOM 2055 O O . LEU A 1 271 ? 4.309 -14.825 -9.537 1.00 93.94 271 LEU A O 1
ATOM 2059 N N . ALA A 1 272 ? 2.958 -16.410 -8.688 1.00 92.31 272 ALA A N 1
ATOM 2060 C CA . ALA A 1 272 ? 2.820 -17.160 -9.938 1.00 92.31 272 ALA A CA 1
ATOM 2061 C C . ALA A 1 272 ? 2.314 -16.282 -11.093 1.00 92.31 272 ALA A C 1
ATOM 2063 O O . ALA A 1 272 ? 2.783 -16.393 -12.224 1.00 92.31 272 ALA A O 1
ATOM 2064 N N . GLU A 1 273 ? 1.357 -15.400 -10.804 1.00 92.50 273 GLU A N 1
ATOM 2065 C CA . GLU A 1 273 ? 0.826 -14.456 -11.784 1.00 92.50 273 GLU A CA 1
ATOM 2066 C C . GLU A 1 273 ? 1.868 -13.416 -12.213 1.00 92.50 273 GLU A C 1
ATOM 2068 O O . GLU A 1 273 ? 2.058 -13.153 -13.402 1.00 92.50 273 GLU A O 1
ATOM 2073 N N . TYR A 1 274 ? 2.590 -12.853 -11.243 1.00 92.88 274 TYR A N 1
ATOM 2074 C CA . TYR A 1 274 ? 3.657 -11.894 -11.507 1.00 92.88 274 TYR A CA 1
ATOM 2075 C C . TYR A 1 274 ? 4.804 -12.522 -12.315 1.00 92.88 274 TYR A C 1
ATOM 2077 O O . TYR A 1 274 ? 5.268 -11.927 -13.287 1.00 92.88 274 TYR A O 1
ATOM 2085 N N . GLU A 1 275 ? 5.215 -13.748 -11.976 1.00 93.38 275 GLU A N 1
ATOM 2086 C CA . GLU A 1 275 ? 6.196 -14.536 -12.733 1.00 93.38 275 GLU A CA 1
ATOM 2087 C C . GLU A 1 275 ? 5.731 -14.761 -14.179 1.00 93.38 275 GLU A C 1
ATOM 2089 O O . GLU A 1 275 ? 6.521 -14.589 -15.111 1.00 93.38 275 GLU A O 1
ATOM 2094 N N . GLY A 1 276 ? 4.444 -15.068 -14.377 1.00 93.44 276 GLY A N 1
ATOM 2095 C CA . GLY A 1 276 ? 3.830 -15.184 -15.701 1.00 93.44 276 GLY A CA 1
ATOM 2096 C C . GLY A 1 276 ? 3.949 -13.899 -16.522 1.00 93.44 276 GLY A C 1
ATOM 2097 O O . GLY A 1 276 ? 4.309 -13.953 -17.698 1.00 93.44 276 GLY A O 1
ATOM 2098 N N . THR A 1 277 ? 3.741 -12.739 -15.893 1.00 92.25 277 THR A N 1
ATOM 2099 C CA . THR A 1 277 ? 3.955 -11.435 -16.540 1.00 92.25 277 THR A CA 1
ATOM 2100 C C . THR A 1 277 ? 5.430 -11.215 -16.881 1.00 92.25 277 THR A C 1
ATOM 2102 O O . THR A 1 277 ? 5.747 -10.863 -18.016 1.00 92.25 277 THR A O 1
ATOM 2105 N N . CYS A 1 278 ? 6.356 -11.452 -15.947 1.00 91.56 278 CYS A N 1
ATOM 2106 C CA . CYS A 1 278 ? 7.796 -11.290 -16.185 1.00 91.56 278 CYS A CA 1
ATOM 2107 C C . CYS A 1 278 ? 8.322 -12.195 -17.312 1.00 91.56 278 CYS A C 1
ATOM 2109 O O . CYS A 1 278 ? 9.194 -11.775 -18.078 1.00 91.56 278 CYS A O 1
ATOM 2111 N N . ALA A 1 279 ? 7.776 -13.405 -17.456 1.00 93.88 279 ALA A N 1
ATOM 2112 C CA . ALA A 1 279 ? 8.160 -14.343 -18.509 1.00 93.88 279 ALA A CA 1
ATOM 2113 C C . ALA A 1 279 ? 7.934 -13.781 -19.926 1.00 93.88 279 ALA A C 1
ATOM 2115 O O . ALA A 1 279 ? 8.681 -14.129 -20.839 1.00 93.88 279 ALA A O 1
ATOM 2116 N N . LEU A 1 280 ? 6.977 -12.858 -20.107 1.00 92.50 280 LEU A N 1
ATOM 2117 C CA . LEU A 1 280 ? 6.675 -12.219 -21.398 1.00 92.50 280 LEU A CA 1
ATOM 2118 C C . LEU A 1 280 ? 7.826 -11.375 -21.964 1.00 92.50 280 LEU A C 1
ATOM 2120 O O . LEU A 1 280 ? 7.796 -11.037 -23.146 1.00 92.50 280 LEU A O 1
ATOM 2124 N N . GLY A 1 281 ? 8.783 -10.961 -21.127 1.00 89.81 281 GLY A N 1
ATOM 2125 C CA . GLY A 1 281 ? 9.929 -10.144 -21.540 1.00 89.81 281 GLY A CA 1
ATOM 2126 C C . GLY A 1 281 ? 11.287 -10.751 -21.204 1.00 89.81 281 GLY A C 1
ATOM 2127 O O . GLY A 1 281 ? 12.314 -10.126 -21.464 1.00 89.81 281 GLY A O 1
ATOM 2128 N N . GLN A 1 282 ? 11.312 -11.943 -20.605 1.00 88.69 282 GLN A N 1
ATOM 2129 C CA . GLN A 1 282 ? 12.525 -12.509 -20.026 1.00 88.69 282 GLN A CA 1
ATOM 2130 C C . GLN A 1 282 ? 13.618 -12.769 -21.067 1.00 88.69 282 GLN A C 1
ATOM 2132 O O . GLN A 1 282 ? 14.781 -12.457 -20.811 1.00 88.69 282 GLN A O 1
ATOM 2137 N N . GLN A 1 283 ? 13.274 -13.354 -22.216 1.00 89.19 283 GLN A N 1
ATOM 2138 C CA . GLN A 1 283 ? 14.262 -13.772 -23.210 1.00 89.19 283 GLN A CA 1
ATOM 2139 C C . GLN A 1 283 ? 14.972 -12.570 -23.846 1.00 89.19 283 GLN A C 1
ATOM 2141 O O . GLN A 1 283 ? 16.198 -12.554 -23.951 1.00 89.19 283 GLN A O 1
ATOM 2146 N N . GLU A 1 284 ? 14.216 -11.561 -24.259 1.00 88.25 284 GLU A N 1
ATOM 2147 C CA . GLU A 1 284 ? 14.727 -10.335 -24.868 1.00 88.25 284 GLU A CA 1
ATOM 2148 C C . GLU A 1 284 ? 15.551 -9.534 -23.858 1.00 88.25 284 GLU A C 1
ATOM 2150 O O . GLU A 1 284 ? 16.698 -9.174 -24.133 1.00 88.25 284 GLU A O 1
ATOM 2155 N N . MET A 1 285 ? 15.033 -9.339 -22.643 1.00 86.12 285 MET A N 1
ATOM 2156 C CA . MET A 1 285 ? 15.749 -8.584 -21.612 1.00 86.12 285 MET A CA 1
ATOM 2157 C C . MET A 1 285 ? 17.040 -9.275 -21.160 1.00 86.12 285 MET A C 1
ATOM 2159 O O . MET A 1 285 ? 18.038 -8.597 -20.923 1.00 86.12 285 MET A O 1
ATOM 2163 N N . ALA A 1 286 ? 17.070 -10.610 -21.097 1.00 84.12 286 ALA A N 1
ATOM 2164 C CA . ALA A 1 286 ? 18.292 -11.360 -20.796 1.00 84.12 286 ALA A CA 1
ATOM 2165 C C . ALA A 1 286 ? 19.376 -11.202 -21.879 1.00 84.12 286 ALA A C 1
ATOM 2167 O O . ALA A 1 286 ? 20.559 -11.366 -21.589 1.00 84.12 286 ALA A O 1
ATOM 2168 N N . ARG A 1 287 ? 18.988 -10.860 -23.114 1.00 89.88 287 ARG A N 1
ATOM 2169 C CA . ARG A 1 287 ? 19.904 -10.544 -24.222 1.00 89.88 287 ARG A CA 1
ATOM 2170 C C . ARG A 1 287 ? 20.291 -9.061 -24.287 1.00 89.88 287 ARG A C 1
ATOM 2172 O O . ARG A 1 287 ? 21.028 -8.673 -25.187 1.00 89.88 287 ARG A O 1
ATOM 2179 N N . GLY A 1 288 ? 19.814 -8.237 -23.350 1.00 84.50 288 GLY A N 1
ATOM 2180 C CA . GLY A 1 288 ? 20.029 -6.787 -23.357 1.00 84.50 288 GLY A CA 1
ATOM 2181 C C . GLY A 1 288 ? 19.189 -6.041 -24.399 1.00 84.50 288 GLY A C 1
ATOM 2182 O O . GLY A 1 288 ? 19.487 -4.890 -24.712 1.00 84.50 288 GLY A O 1
ATOM 2183 N N . GLU A 1 289 ? 18.156 -6.682 -24.950 1.00 87.81 289 GLU A N 1
ATOM 2184 C CA . GLU A 1 289 ? 17.248 -6.070 -25.917 1.00 87.81 289 GLU A CA 1
ATOM 2185 C C . GLU A 1 289 ? 16.174 -5.223 -25.212 1.00 87.81 289 GLU A C 1
ATOM 2187 O O . GLU A 1 289 ? 15.909 -5.354 -24.013 1.00 87.81 289 GLU A O 1
ATOM 2192 N N . ILE A 1 290 ? 15.522 -4.345 -25.981 1.00 85.88 290 ILE A N 1
ATOM 2193 C CA . ILE A 1 290 ? 14.385 -3.558 -25.498 1.00 85.88 290 ILE A CA 1
ATOM 2194 C C . ILE A 1 290 ? 13.252 -4.507 -25.100 1.00 85.88 290 ILE A C 1
ATOM 2196 O O . ILE A 1 290 ? 12.876 -5.403 -25.854 1.00 85.88 290 ILE A O 1
ATOM 2200 N N . ALA A 1 291 ? 12.658 -4.251 -23.936 1.00 87.50 291 ALA A N 1
ATOM 2201 C CA . ALA A 1 291 ? 11.574 -5.062 -23.409 1.00 87.50 291 ALA A CA 1
ATOM 2202 C C . ALA A 1 291 ? 10.379 -5.138 -24.401 1.00 87.50 291 ALA A C 1
ATOM 2204 O O . ALA A 1 291 ? 9.925 -4.086 -24.884 1.00 87.50 291 ALA A O 1
ATOM 2205 N N . PRO A 1 292 ? 9.838 -6.340 -24.703 1.00 91.31 292 PRO A N 1
ATOM 2206 C CA . PRO A 1 292 ? 8.756 -6.515 -25.670 1.00 91.31 292 PRO A CA 1
ATOM 2207 C C . PRO A 1 292 ? 7.526 -5.673 -25.339 1.00 91.31 292 PRO A C 1
ATOM 2209 O O . PRO A 1 292 ? 7.187 -5.473 -24.171 1.00 91.31 292 PRO A O 1
ATOM 2212 N N . LYS A 1 293 ? 6.800 -5.206 -26.367 1.00 90.69 293 LYS A N 1
ATOM 2213 C CA . LYS A 1 293 ? 5.580 -4.405 -26.163 1.00 90.69 293 LYS A CA 1
ATOM 2214 C C . LYS A 1 293 ? 4.563 -5.132 -25.278 1.00 90.69 293 LYS A C 1
ATOM 2216 O O . LYS A 1 293 ? 4.038 -4.507 -24.369 1.00 90.69 293 LYS A O 1
ATOM 2221 N N . VAL A 1 294 ? 4.352 -6.431 -25.506 1.00 92.75 294 VAL A N 1
ATOM 2222 C CA . VAL A 1 294 ? 3.417 -7.249 -24.716 1.00 92.75 294 VAL A CA 1
ATOM 2223 C C . VAL A 1 294 ? 3.769 -7.238 -23.227 1.00 92.75 294 VAL A C 1
ATOM 2225 O O . VAL A 1 294 ? 2.915 -6.937 -22.406 1.00 92.75 294 VAL A O 1
ATOM 2228 N N . PHE A 1 295 ? 5.041 -7.431 -22.875 1.00 92.81 295 PHE A N 1
ATOM 2229 C CA . PHE A 1 295 ? 5.491 -7.324 -21.491 1.00 92.81 295 PHE A CA 1
ATOM 2230 C C . PHE A 1 295 ? 5.308 -5.910 -20.934 1.00 92.81 295 PHE A C 1
ATOM 2232 O O . PHE A 1 295 ? 4.782 -5.749 -19.837 1.00 92.81 295 PHE A O 1
ATOM 2239 N N . ARG A 1 296 ? 5.700 -4.872 -21.689 1.00 89.25 296 ARG A N 1
ATOM 2240 C CA . ARG A 1 296 ? 5.542 -3.475 -21.252 1.00 89.25 296 ARG A CA 1
ATOM 2241 C C . ARG A 1 296 ? 4.084 -3.100 -21.007 1.00 89.25 296 ARG A C 1
ATOM 2243 O O . ARG A 1 296 ? 3.834 -2.301 -20.115 1.00 89.25 296 ARG A O 1
ATOM 2250 N N . ASP A 1 297 ? 3.151 -3.619 -21.795 1.00 87.75 297 ASP A N 1
ATOM 2251 C CA . ASP A 1 297 ? 1.723 -3.354 -21.623 1.00 87.75 297 ASP A CA 1
ATOM 2252 C C . ASP A 1 297 ? 1.157 -4.091 -20.401 1.00 87.75 297 ASP A C 1
ATOM 2254 O O . ASP A 1 297 ? 0.380 -3.506 -19.650 1.00 87.75 297 ASP A O 1
ATOM 2258 N N . GLU A 1 298 ? 1.577 -5.335 -20.158 1.00 88.50 298 GLU A N 1
ATOM 2259 C CA . GLU A 1 298 ? 1.123 -6.121 -19.003 1.00 88.50 298 GLU A CA 1
ATOM 2260 C C . GLU A 1 298 ? 1.719 -5.612 -17.683 1.00 88.50 298 GLU A C 1
ATOM 2262 O O . GLU A 1 298 ? 0.989 -5.358 -16.727 1.00 88.50 298 GLU A O 1
ATOM 2267 N N . ILE A 1 299 ? 3.029 -5.346 -17.628 1.00 88.44 299 ILE A N 1
ATOM 2268 C CA . ILE A 1 299 ? 3.684 -4.865 -16.400 1.00 88.44 299 ILE A CA 1
ATOM 2269 C C . ILE A 1 299 ? 3.189 -3.476 -15.973 1.00 88.44 299 ILE A C 1
ATOM 2271 O O . ILE A 1 299 ? 3.238 -3.142 -14.793 1.00 88.44 299 ILE A O 1
ATOM 2275 N N . LYS A 1 300 ? 2.684 -2.671 -16.919 1.00 86.00 300 LYS A N 1
ATOM 2276 C CA . LYS A 1 300 ? 2.078 -1.353 -16.666 1.00 86.00 300 LYS A CA 1
ATOM 2277 C C . LYS A 1 300 ? 0.780 -1.412 -15.876 1.00 86.00 300 LYS A C 1
ATOM 2279 O O . LYS A 1 300 ? 0.417 -0.401 -15.283 1.00 86.00 300 LYS A O 1
ATOM 2284 N N . LYS A 1 301 ? 0.093 -2.554 -15.882 1.00 86.81 301 LYS A N 1
ATOM 2285 C CA . LYS A 1 301 ? -1.113 -2.746 -15.073 1.00 86.81 301 LYS A CA 1
ATOM 2286 C C . LYS A 1 301 ? -0.758 -2.757 -13.591 1.00 86.81 301 LYS A C 1
ATOM 2288 O O . LYS A 1 301 ? -1.473 -2.187 -12.780 1.00 86.81 301 LYS A O 1
ATOM 2293 N N . TYR A 1 302 ? 0.400 -3.321 -13.246 1.00 88.50 302 TYR A N 1
ATOM 2294 C CA . TYR A 1 302 ? 0.915 -3.290 -11.886 1.00 88.50 302 TYR A CA 1
ATOM 2295 C C . TYR A 1 302 ? 1.335 -1.877 -11.488 1.00 88.50 302 TYR A C 1
ATOM 2297 O O . TYR A 1 302 ? 2.150 -1.228 -12.151 1.00 88.50 302 TYR A O 1
ATOM 2305 N N . SER A 1 303 ? 0.872 -1.448 -10.323 1.00 84.69 303 SER A N 1
ATOM 2306 C CA . SER A 1 303 ? 1.324 -0.234 -9.652 1.00 84.69 303 SER A CA 1
ATOM 2307 C C . SER A 1 303 ? 2.852 -0.111 -9.628 1.00 84.69 303 SER A C 1
ATOM 2309 O O . SER A 1 303 ? 3.578 -1.046 -9.261 1.00 84.69 303 SER A O 1
ATOM 2311 N N . CYS A 1 304 ? 3.336 1.070 -10.019 1.00 84.62 304 CYS A N 1
ATOM 2312 C CA . CYS A 1 304 ? 4.759 1.381 -10.182 1.00 84.62 304 CYS A CA 1
ATOM 2313 C C . CYS A 1 304 ? 5.512 0.351 -11.046 1.00 84.62 304 CYS A C 1
ATOM 2315 O O . CYS A 1 304 ? 6.650 -0.009 -10.736 1.00 84.62 304 CYS A O 1
ATOM 2317 N N . PHE A 1 305 ? 4.873 -0.148 -12.109 1.00 86.94 305 PHE A N 1
ATOM 2318 C CA . PHE A 1 305 ? 5.443 -1.123 -13.045 1.00 86.94 305 PHE A CA 1
ATOM 2319 C C . PHE A 1 305 ? 5.954 -2.395 -12.341 1.00 86.94 305 PHE A C 1
ATOM 2321 O O . PHE A 1 305 ? 7.039 -2.905 -12.632 1.00 86.94 305 PHE A O 1
ATOM 2328 N N . GLY A 1 306 ? 5.201 -2.874 -11.345 1.00 88.56 306 GLY A N 1
ATOM 2329 C CA . GLY A 1 306 ? 5.496 -4.113 -10.619 1.00 88.56 306 GLY A CA 1
ATOM 2330 C C . GLY A 1 306 ? 6.446 -3.974 -9.429 1.00 88.56 306 GLY A C 1
ATOM 2331 O O . GLY A 1 306 ? 6.623 -4.944 -8.691 1.00 88.56 306 GLY A O 1
ATOM 2332 N N . LEU A 1 307 ? 7.017 -2.791 -9.174 1.00 88.94 307 LEU A N 1
ATOM 2333 C CA . LEU A 1 307 ? 7.987 -2.602 -8.088 1.00 88.94 307 LEU A CA 1
ATOM 2334 C C . LEU A 1 307 ? 7.409 -2.948 -6.708 1.00 88.94 307 LEU A C 1
ATOM 2336 O O . LEU A 1 307 ? 8.075 -3.585 -5.891 1.00 88.94 307 LEU A O 1
ATOM 2340 N N . HIS A 1 308 ? 6.155 -2.575 -6.452 1.00 91.94 308 HIS A N 1
ATOM 2341 C CA . HIS A 1 308 ? 5.506 -2.902 -5.186 1.00 91.94 308 HIS A CA 1
ATOM 2342 C C . HIS A 1 308 ? 5.222 -4.397 -5.042 1.00 91.94 308 HIS A C 1
ATOM 2344 O O . HIS A 1 308 ? 5.325 -4.910 -3.931 1.00 91.94 308 HIS A O 1
ATOM 2350 N N . SER A 1 309 ? 4.949 -5.110 -6.141 1.00 93.62 309 SER A N 1
ATOM 2351 C CA . SER A 1 309 ? 4.766 -6.569 -6.107 1.00 93.62 309 SER A CA 1
ATOM 2352 C C . SER A 1 309 ? 6.054 -7.259 -5.672 1.00 93.62 309 SER A C 1
ATOM 2354 O O . SER A 1 309 ? 6.056 -7.980 -4.676 1.00 93.62 309 SER A O 1
ATOM 2356 N N . VAL A 1 310 ? 7.174 -6.931 -6.322 1.00 93.19 310 VAL A N 1
ATOM 2357 C CA . VAL A 1 310 ? 8.522 -7.383 -5.933 1.00 93.19 310 VAL A CA 1
ATOM 2358 C C . VAL A 1 310 ? 8.798 -7.113 -4.458 1.00 93.19 310 VAL A C 1
ATOM 2360 O O . VAL A 1 310 ? 9.204 -8.015 -3.722 1.00 93.19 310 VAL A O 1
ATOM 2363 N N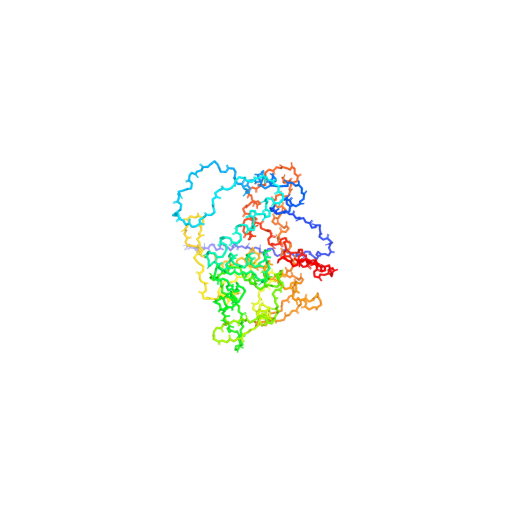 . TYR A 1 311 ? 8.545 -5.880 -4.015 1.00 93.44 311 TYR A N 1
ATOM 2364 C CA . TYR A 1 311 ? 8.779 -5.500 -2.630 1.00 93.44 311 TYR A CA 1
ATOM 2365 C C . TYR A 1 311 ? 7.912 -6.306 -1.654 1.00 93.44 311 TYR A C 1
ATOM 2367 O O . TYR A 1 311 ? 8.397 -6.740 -0.610 1.00 93.44 311 TYR A O 1
ATOM 2375 N N . SER A 1 312 ? 6.659 -6.574 -2.015 1.00 95.62 312 SER A N 1
ATOM 2376 C CA . SER A 1 312 ? 5.754 -7.373 -1.194 1.00 95.62 312 SER A CA 1
ATOM 2377 C C . SER A 1 312 ? 6.223 -8.810 -0.999 1.00 95.62 312 SER A C 1
ATOM 2379 O O . SER A 1 312 ? 6.196 -9.303 0.129 1.00 95.62 312 SER A O 1
ATOM 2381 N N . TYR A 1 313 ? 6.758 -9.451 -2.039 1.00 95.25 313 TYR A N 1
ATOM 2382 C CA . TYR A 1 313 ? 7.306 -10.804 -1.929 1.00 95.25 313 TYR A CA 1
ATOM 2383 C C . TYR A 1 313 ? 8.575 -10.840 -1.082 1.00 95.25 313 TYR A C 1
ATOM 2385 O O . TYR A 1 313 ? 8.736 -11.743 -0.264 1.00 95.25 313 TYR A O 1
ATOM 2393 N N . LEU A 1 314 ? 9.443 -9.831 -1.209 1.00 93.50 314 LEU A N 1
ATOM 2394 C CA . LEU A 1 314 ? 10.616 -9.694 -0.344 1.00 93.50 314 LEU A CA 1
ATOM 2395 C C . LEU A 1 314 ? 10.216 -9.496 1.127 1.00 93.50 314 LEU A C 1
ATOM 2397 O O . LEU A 1 314 ? 10.797 -10.113 2.017 1.00 93.50 314 LEU A O 1
ATOM 2401 N N . SER A 1 315 ? 9.195 -8.676 1.382 1.00 93.38 315 SER A N 1
ATOM 2402 C CA . SER A 1 315 ? 8.638 -8.474 2.722 1.00 93.38 315 SER A CA 1
ATOM 2403 C C . SER A 1 315 ? 8.095 -9.785 3.310 1.00 93.38 315 SER A C 1
ATOM 2405 O O . SER A 1 315 ? 8.391 -10.126 4.457 1.00 93.38 315 SER A O 1
ATOM 2407 N N . CYS A 1 316 ? 7.381 -10.576 2.502 1.00 93.94 316 CYS A N 1
ATOM 2408 C CA . CYS A 1 316 ? 6.884 -11.898 2.890 1.00 93.94 316 CYS A CA 1
ATOM 2409 C C . CYS A 1 316 ? 8.010 -12.913 3.132 1.00 93.94 316 CYS A C 1
ATOM 2411 O O . CYS A 1 316 ? 7.913 -13.725 4.049 1.00 93.94 316 CYS A O 1
ATOM 2413 N N . LEU A 1 317 ? 9.091 -12.866 2.352 1.00 91.94 317 LEU A N 1
ATOM 2414 C CA . LEU A 1 317 ? 10.257 -13.720 2.570 1.00 91.94 317 LEU A CA 1
ATOM 2415 C C . LEU A 1 317 ? 10.918 -13.417 3.922 1.00 91.94 317 LEU A C 1
ATOM 2417 O O . LEU A 1 317 ? 11.171 -14.343 4.691 1.00 91.94 317 LEU A O 1
ATOM 2421 N N . ASN A 1 318 ? 11.120 -12.134 4.245 1.00 88.50 318 ASN A N 1
ATOM 2422 C CA . ASN A 1 318 ? 11.709 -11.705 5.519 1.00 88.50 318 ASN A CA 1
ATOM 2423 C C . ASN A 1 318 ? 10.886 -12.163 6.733 1.00 88.50 318 ASN A C 1
ATOM 2425 O O . ASN A 1 318 ? 11.458 -12.526 7.762 1.00 88.50 318 ASN A O 1
ATOM 2429 N N . MET A 1 319 ? 9.553 -12.188 6.603 1.00 87.62 319 MET A N 1
ATOM 2430 C CA . MET A 1 319 ? 8.646 -12.730 7.622 1.00 87.62 319 MET A CA 1
ATOM 2431 C C . MET A 1 319 ? 8.956 -14.203 7.933 1.00 87.62 319 MET A C 1
ATOM 2433 O O . MET A 1 319 ? 8.955 -14.600 9.096 1.00 87.62 319 MET A O 1
ATOM 2437 N N . VAL A 1 320 ? 9.232 -15.019 6.909 1.00 85.25 320 VAL A N 1
ATOM 2438 C CA . VAL A 1 320 ? 9.482 -16.464 7.059 1.00 85.25 320 VAL A CA 1
ATOM 2439 C C . VAL A 1 320 ? 10.906 -16.753 7.529 1.00 85.25 320 VAL A C 1
ATOM 2441 O O . VAL A 1 320 ? 11.110 -17.648 8.347 1.00 85.25 320 VAL A O 1
ATOM 2444 N N . THR A 1 321 ? 11.899 -16.012 7.038 1.00 85.25 321 THR A N 1
ATOM 2445 C CA . THR A 1 321 ? 13.308 -16.250 7.390 1.00 85.25 321 THR A CA 1
ATOM 2446 C C . THR A 1 321 ? 13.701 -15.663 8.743 1.00 85.25 321 THR A C 1
ATOM 2448 O O . THR A 1 321 ? 14.823 -15.885 9.195 1.00 85.25 321 THR A O 1
ATOM 2451 N N . GLY A 1 322 ? 12.824 -14.875 9.378 1.00 76.25 322 GLY A N 1
ATOM 2452 C CA . GLY A 1 322 ? 13.144 -14.148 10.608 1.00 76.25 322 GLY A CA 1
ATOM 2453 C C . GLY A 1 322 ? 14.268 -13.128 10.416 1.00 76.25 322 GLY A C 1
ATOM 2454 O O . GLY A 1 322 ? 14.851 -12.654 11.390 1.00 76.25 322 GLY A O 1
ATOM 2455 N N . THR A 1 323 ? 14.602 -12.793 9.164 1.00 69.69 323 THR A N 1
ATOM 2456 C CA . THR A 1 323 ? 15.558 -11.736 8.855 1.00 69.69 323 THR A CA 1
ATOM 2457 C C . THR A 1 323 ? 14.839 -10.415 9.055 1.00 69.69 323 THR A C 1
ATOM 2459 O O . THR A 1 323 ? 14.379 -9.776 8.110 1.00 69.69 323 THR A O 1
ATOM 2462 N N . THR A 1 324 ? 14.701 -10.004 10.312 1.00 56.38 324 THR A N 1
ATOM 2463 C CA . THR A 1 324 ? 14.299 -8.643 10.624 1.00 56.38 324 THR A CA 1
ATOM 2464 C C . THR A 1 324 ? 15.386 -7.764 10.032 1.00 56.38 324 THR A C 1
ATOM 2466 O O . THR A 1 324 ? 16.503 -7.713 10.550 1.00 56.38 324 THR A O 1
ATOM 2469 N N . THR A 1 325 ? 15.101 -7.087 8.919 1.00 52.62 325 THR A N 1
ATOM 2470 C CA . THR A 1 325 ? 15.901 -5.937 8.515 1.00 52.62 325 THR A CA 1
ATOM 2471 C C . THR A 1 325 ? 15.743 -4.930 9.639 1.00 52.62 325 THR A C 1
ATOM 2473 O O . THR A 1 325 ? 14.799 -4.139 9.640 1.00 52.62 325 THR A O 1
ATOM 2476 N N . SER A 1 326 ? 16.619 -5.018 10.641 1.00 41.72 326 SER A N 1
ATOM 2477 C CA . SER A 1 326 ? 16.849 -3.963 11.606 1.00 41.72 326 SER A CA 1
ATOM 2478 C C . SER A 1 326 ? 17.252 -2.763 10.771 1.00 41.72 326 SER A C 1
ATOM 2480 O O . SER A 1 326 ? 18.410 -2.597 10.383 1.00 41.72 326 SER A O 1
ATOM 2482 N N . LYS A 1 327 ? 16.262 -1.955 10.394 1.00 50.62 327 LYS A N 1
ATOM 2483 C CA . LYS A 1 327 ? 16.535 -0.597 9.986 1.00 50.62 327 LYS A CA 1
ATOM 2484 C C . LYS A 1 327 ? 17.009 0.065 11.264 1.00 50.62 327 LYS A C 1
ATOM 2486 O O . LYS A 1 327 ? 16.210 0.584 12.036 1.00 50.62 327 LYS A O 1
ATOM 2491 N N . ASN A 1 328 ? 18.324 0.043 11.461 1.00 35.22 328 ASN A N 1
ATOM 2492 C CA . ASN A 1 328 ? 19.019 1.125 12.128 1.00 35.22 328 ASN A CA 1
ATOM 2493 C C . ASN A 1 328 ? 18.705 2.390 11.320 1.00 35.22 328 ASN A C 1
ATOM 2495 O O . ASN A 1 328 ? 19.514 2.865 10.527 1.00 35.22 328 ASN A O 1
ATOM 2499 N N . VAL A 1 329 ? 17.493 2.919 11.491 1.00 42.16 329 VAL A N 1
ATOM 2500 C CA . VAL A 1 329 ? 17.232 4.338 11.334 1.00 42.16 329 VAL A CA 1
ATOM 2501 C C . VAL A 1 329 ? 17.977 4.942 12.512 1.00 42.16 329 VAL A C 1
ATOM 2503 O O . VAL A 1 329 ? 17.426 5.125 13.593 1.00 42.16 329 VAL A O 1
ATOM 2506 N N . SER A 1 330 ? 19.290 5.110 12.348 1.00 36.03 330 SER A N 1
ATOM 2507 C CA . SER A 1 330 ? 20.058 6.001 13.203 1.00 36.03 330 SER A CA 1
ATOM 2508 C C . SER A 1 330 ? 19.258 7.292 13.272 1.00 36.03 330 SER A C 1
ATOM 2510 O O . SER A 1 330 ? 18.928 7.807 12.204 1.00 36.03 330 SER A O 1
ATOM 2512 N N . ASN A 1 331 ? 18.912 7.741 14.480 1.00 33.41 331 ASN A N 1
ATOM 2513 C CA . ASN A 1 331 ? 18.244 9.015 14.728 1.00 33.41 331 ASN A CA 1
ATOM 2514 C C . ASN A 1 331 ? 18.827 10.089 13.791 1.00 33.41 331 ASN A C 1
ATOM 2516 O O . ASN A 1 331 ? 19.941 10.561 14.013 1.00 33.41 331 ASN A O 1
ATOM 2520 N N . ARG A 1 332 ? 18.104 10.390 12.716 1.00 40.06 332 ARG A N 1
ATOM 2521 C CA . ARG A 1 332 ? 18.239 11.600 11.918 1.00 40.06 332 ARG A CA 1
ATOM 2522 C C . ARG A 1 332 ? 16.973 12.394 12.177 1.00 40.06 332 ARG A C 1
ATOM 2524 O O . ARG A 1 332 ? 15.902 11.745 12.260 1.00 40.06 332 ARG A O 1
#

Foldseek 3Di:
DDDDDDDDDDDDD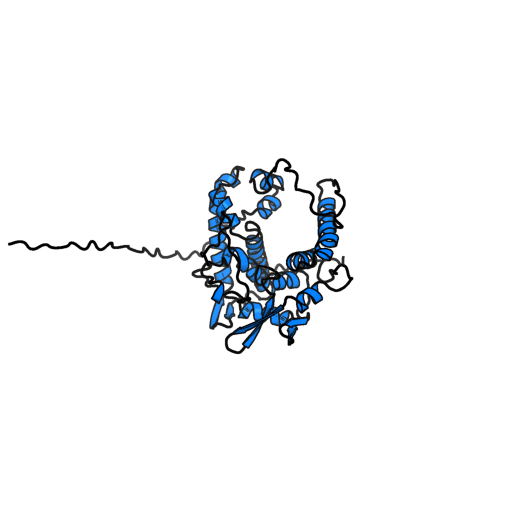DPDPDDDDPDPDDDPADDDFPVVCCVVPVNPVLCDQLCVPPPPPDDPPPDDPDDPDDDDDDDDPDDVVVLVVVCCCLLPCVLPVPQLVSLLVSCQSVAQCDAHPVRHGSLLVQQEPFKEWDDFPNDIAIFGHCSRPVAGLQSLLSCVNSVNDQQCWHAYPNDIDGSVSNLLSLQQLADADLVCRQPDQCCRNDPHNVDDDQDADPVRHRDPPRRPRCLAGYVLSSLLNCLSVAAQVRQWDQHSVRDIDRSVSNLVSSSVVVVVLCVQFVVQVVVVHHGDPSSVVVLVSHDSSCPSVVVSNVSNVCSVVVVPPPPCPPPD